Protein AF-A0A9R0T1L7-F1 (afdb_monomer_lite)

Secondary structure (DSSP, 8-state):
-HHHHHHHHHHHHHHHHHHHHHHHHHHHHHHHHHHHHHHHHHHHHHHHHHHTTTTS----S-HHHHHHHHHHHHHHHHHHHHHHHHHHHHHHHHHHHHHHHHHHHHHHHHHHHHHHHHHSPPPPTT-PPP-TTTT-TT-PPPPPP---------------------------PPPHHHHHHHHHHHHHHHHHHHHHTHHHHHTTHHHHHHHTS-TTS-HHHHHHHHHHHT-----

Sequence (235 aa):
MGILRNTVSKTYNRISDLRKEIQTLRKSIQVGKEASAKAIKELEEAKSILEIVEGQPVSSERPGRLRRLQGFADKAKEEEVTIEESLEAKQALLARGLEEGKELLRLLFKSFVDVLTECLPPVSADGDVPNLRAGDPNVTFPASDPEAVTMEIDNENGADNNSQVNGENTEVGYTIGELEQWCLCTLGYLKSFSRQYATEIWSHIGMLDEEVFVESIHPLIRKAAFSGLCRQMNQ

pLDDT: mean 79.76, std 20.77, range [30.92, 98.19]

Organism: Triticum turgidum subsp. durum (NCBI:txid4567)

InterPro domains:
  IPR015174 MIF4G-like, type 2 [PF09090] (3-201)
  IPR016024 Armadillo-type fold [SSF48371] (3-225)
  IPR027159 Nuclear cap-binding protein subunit 1 [PTHR12412] (3-229)

Structure (mmCIF, N/CA/C/O backbone):
data_AF-A0A9R0T1L7-F1
#
_entry.id   AF-A0A9R0T1L7-F1
#
loop_
_atom_site.group_PDB
_atom_site.id
_atom_site.type_symbol
_atom_site.label_atom_id
_atom_site.label_alt_id
_atom_site.label_comp_id
_atom_site.label_asym_id
_atom_site.label_entity_id
_atom_site.label_seq_id
_atom_site.pdbx_PDB_ins_code
_atom_site.Cartn_x
_atom_site.Cartn_y
_atom_site.Cartn_z
_atom_site.occupancy
_atom_site.B_iso_or_equiv
_atom_site.auth_seq_id
_atom_site.auth_comp_id
_atom_site.auth_asym_id
_atom_site.auth_atom_id
_atom_site.pdbx_PDB_model_num
ATOM 1 N N . MET A 1 1 ? 7.475 16.543 -12.724 1.00 51.41 1 MET A N 1
ATOM 2 C CA . MET A 1 1 ? 8.382 15.806 -11.805 1.00 51.41 1 MET A CA 1
ATOM 3 C C . MET A 1 1 ? 8.081 15.987 -10.314 1.00 51.41 1 MET A C 1
ATOM 5 O O . MET A 1 1 ? 8.037 14.989 -9.605 1.00 51.41 1 MET A O 1
ATOM 9 N N . GLY A 1 2 ? 7.797 17.200 -9.818 1.00 68.12 2 GLY A N 1
ATOM 10 C CA . GLY A 1 2 ? 7.327 17.377 -8.429 1.00 68.12 2 GLY A CA 1
ATOM 11 C C . GLY A 1 2 ? 6.011 16.646 -8.120 1.00 68.12 2 GLY A C 1
ATOM 12 O O . GLY A 1 2 ? 5.822 16.161 -7.011 1.00 68.12 2 GLY A O 1
ATOM 13 N N . ILE A 1 3 ? 5.144 16.500 -9.127 1.00 80.81 3 ILE A N 1
ATOM 14 C CA . ILE A 1 3 ? 3.822 15.873 -8.997 1.00 80.81 3 ILE A CA 1
ATOM 15 C C . ILE A 1 3 ? 3.935 14.395 -8.608 1.00 80.81 3 ILE A C 1
ATOM 17 O O . ILE A 1 3 ? 3.323 13.996 -7.627 1.00 80.81 3 ILE A O 1
ATOM 21 N N . LEU A 1 4 ? 4.765 13.603 -9.298 1.00 81.38 4 LEU A N 1
ATOM 22 C CA . LEU A 1 4 ? 4.866 12.166 -9.034 1.00 81.38 4 LEU A CA 1
ATOM 23 C C . LEU A 1 4 ? 5.377 11.867 -7.619 1.00 81.38 4 LEU A C 1
ATOM 25 O O . LEU A 1 4 ? 4.761 11.118 -6.864 1.00 81.38 4 LEU A O 1
ATOM 29 N N . ARG A 1 5 ? 6.480 12.517 -7.238 1.00 86.25 5 ARG A N 1
ATOM 30 C CA . ARG A 1 5 ? 7.034 12.441 -5.882 1.00 86.25 5 ARG A CA 1
ATOM 31 C C . ARG A 1 5 ? 5.990 12.837 -4.840 1.00 86.25 5 ARG A C 1
ATOM 33 O O . ARG A 1 5 ? 5.839 12.159 -3.833 1.00 86.25 5 ARG A O 1
ATOM 40 N N . ASN A 1 6 ? 5.264 13.926 -5.087 1.00 89.81 6 ASN A N 1
ATOM 41 C CA . ASN A 1 6 ? 4.217 14.402 -4.192 1.00 89.81 6 ASN A CA 1
ATOM 42 C C . ASN A 1 6 ? 3.094 13.373 -4.037 1.00 89.81 6 ASN A C 1
ATOM 44 O O . ASN A 1 6 ? 2.660 13.131 -2.917 1.00 89.81 6 ASN A O 1
ATOM 48 N N . THR A 1 7 ? 2.656 12.743 -5.128 1.00 90.44 7 THR A N 1
ATOM 49 C CA . THR A 1 7 ? 1.638 11.687 -5.094 1.00 90.44 7 THR A CA 1
ATOM 50 C C . THR A 1 7 ? 2.101 10.512 -4.240 1.00 90.44 7 THR A C 1
ATOM 52 O O . THR A 1 7 ? 1.428 10.173 -3.273 1.00 90.44 7 THR A O 1
ATOM 55 N N . VAL A 1 8 ? 3.287 9.961 -4.514 1.00 91.31 8 VAL A N 1
ATOM 56 C CA . VAL A 1 8 ? 3.830 8.819 -3.757 1.00 91.31 8 VAL A CA 1
ATOM 57 C C . VAL A 1 8 ? 4.020 9.178 -2.279 1.00 91.31 8 VAL A C 1
ATOM 59 O O . VAL A 1 8 ? 3.577 8.445 -1.396 1.00 91.31 8 VAL A O 1
ATOM 62 N N . SER A 1 9 ? 4.594 10.348 -1.986 1.00 92.50 9 SER A N 1
ATOM 63 C CA . SER A 1 9 ? 4.749 10.830 -0.610 1.00 92.50 9 SER A CA 1
ATOM 64 C C . SER A 1 9 ? 3.412 11.003 0.107 1.00 92.50 9 SER A C 1
ATOM 66 O O . SER A 1 9 ? 3.294 10.602 1.260 1.00 92.50 9 SER A O 1
ATOM 68 N N . LYS A 1 10 ? 2.391 11.566 -0.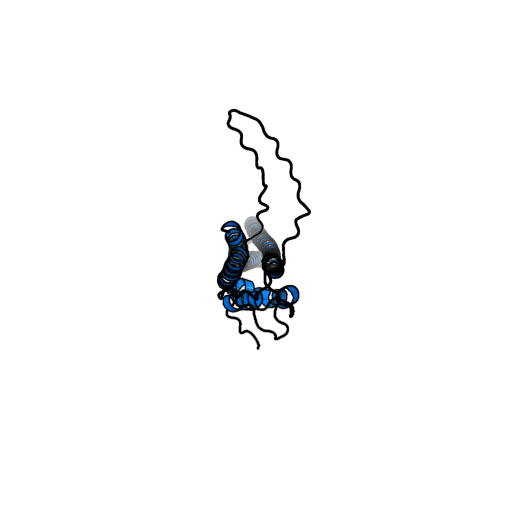546 1.00 93.81 10 LYS A N 1
ATOM 69 C CA . LYS A 1 10 ? 1.055 11.717 0.048 1.00 93.81 10 LYS A CA 1
ATOM 70 C C . LYS A 1 10 ? 0.422 10.366 0.366 1.00 93.81 10 LYS A C 1
ATOM 72 O O . LYS A 1 10 ? -0.112 10.213 1.463 1.00 93.81 10 LYS A O 1
ATOM 77 N N . THR A 1 11 ? 0.525 9.395 -0.540 1.00 93.94 11 THR A N 1
ATOM 78 C CA . THR A 1 11 ? 0.004 8.038 -0.328 1.00 93.94 11 THR A CA 1
ATOM 79 C C . THR A 1 11 ? 0.646 7.386 0.896 1.00 93.94 11 THR A C 1
ATOM 81 O O . THR A 1 11 ? -0.056 6.965 1.816 1.00 93.94 11 THR A O 1
ATOM 84 N N . TYR A 1 12 ? 1.977 7.373 0.981 1.00 93.19 12 TYR A N 1
ATOM 85 C CA . TYR A 1 12 ? 2.661 6.717 2.098 1.00 93.19 12 TYR A CA 1
ATOM 86 C C . TYR A 1 12 ? 2.571 7.485 3.420 1.00 93.19 12 TYR A C 1
ATOM 88 O O . TYR A 1 12 ? 2.475 6.860 4.480 1.00 93.19 12 TYR A O 1
ATOM 96 N N . ASN A 1 13 ? 2.479 8.817 3.382 1.00 94.75 13 ASN A N 1
ATOM 97 C CA . ASN A 1 13 ? 2.159 9.612 4.568 1.00 94.75 13 ASN A CA 1
ATOM 98 C C . ASN A 1 13 ? 0.768 9.258 5.101 1.00 94.75 13 ASN A C 1
ATOM 100 O O . ASN A 1 13 ? 0.615 9.006 6.293 1.00 94.75 13 ASN A O 1
ATOM 104 N N . ARG A 1 14 ? -0.229 9.137 4.216 1.00 95.81 14 ARG A N 1
ATOM 105 C CA . ARG A 1 14 ? -1.584 8.740 4.605 1.00 95.81 14 ARG A CA 1
ATOM 106 C C . ARG A 1 14 ? -1.613 7.354 5.249 1.00 95.81 14 ARG A C 1
ATOM 108 O O . ARG A 1 14 ? -2.258 7.183 6.280 1.00 95.81 14 ARG A O 1
ATOM 115 N N . ILE A 1 15 ? -0.894 6.385 4.680 1.00 95.75 15 ILE A N 1
ATOM 116 C CA . ILE A 1 15 ? -0.747 5.037 5.252 1.00 95.75 15 ILE A CA 1
ATOM 117 C C . ILE A 1 15 ? -0.087 5.104 6.638 1.00 95.75 15 ILE A C 1
ATOM 119 O O . ILE A 1 15 ? -0.546 4.453 7.578 1.00 95.75 15 ILE A O 1
ATOM 123 N N . SER A 1 16 ? 0.980 5.895 6.782 1.00 95.88 16 SER A N 1
ATOM 124 C CA . SER A 1 16 ? 1.686 6.087 8.054 1.00 95.88 16 SER A CA 1
ATOM 125 C C . SER A 1 16 ? 0.772 6.675 9.129 1.00 95.88 16 SER A C 1
ATOM 127 O O . SER A 1 16 ? 0.719 6.165 10.249 1.00 95.88 16 SER A O 1
ATOM 129 N N . ASP A 1 17 ? -0.007 7.695 8.782 1.00 97.69 17 ASP A N 1
ATOM 130 C CA . ASP A 1 17 ? -0.921 8.340 9.720 1.00 97.69 17 ASP A CA 1
ATOM 131 C C . ASP A 1 17 ? -2.081 7.418 10.109 1.00 97.69 17 ASP A C 1
ATOM 133 O O . ASP A 1 17 ? -2.374 7.286 11.297 1.00 97.69 17 ASP A O 1
ATOM 137 N N . LEU A 1 18 ? -2.647 6.659 9.161 1.00 97.94 18 LEU A N 1
ATOM 138 C CA . LEU A 1 18 ? -3.647 5.627 9.465 1.00 97.94 18 LEU A CA 1
ATOM 139 C C . LEU A 1 18 ? -3.109 4.570 10.439 1.00 97.94 18 LEU A C 1
ATOM 141 O O . LEU A 1 18 ? -3.815 4.174 11.365 1.00 97.94 18 LEU A O 1
ATOM 145 N N . ARG A 1 19 ? -1.851 4.134 10.286 1.00 97.56 19 ARG A N 1
ATOM 146 C CA . ARG A 1 19 ? -1.222 3.186 11.225 1.00 97.56 19 ARG A CA 1
ATOM 147 C C . ARG A 1 19 ? -1.125 3.765 12.640 1.00 97.56 19 ARG A C 1
ATOM 149 O O . ARG A 1 19 ? -1.422 3.051 13.600 1.00 97.56 19 ARG A O 1
ATOM 156 N N . LYS A 1 20 ? -0.755 5.043 12.780 1.00 97.88 20 LYS A N 1
ATOM 157 C CA . LYS A 1 20 ? -0.688 5.735 14.083 1.00 97.88 20 LYS A CA 1
ATOM 158 C C . LYS A 1 20 ? -2.073 5.904 14.709 1.00 97.88 20 LYS A C 1
ATOM 160 O O . LYS A 1 20 ? -2.242 5.646 15.902 1.00 97.88 20 LYS A O 1
ATOM 165 N N . GLU A 1 21 ? -3.066 6.301 13.913 1.00 97.81 21 GLU A N 1
ATOM 166 C CA . GLU A 1 21 ? -4.462 6.423 14.350 1.00 97.81 21 GLU A CA 1
ATOM 167 C C . GLU A 1 21 ? -4.996 5.073 14.850 1.00 97.81 21 GLU A C 1
ATOM 169 O O . GLU A 1 21 ? -5.501 4.989 15.967 1.00 97.81 21 GLU A O 1
ATOM 174 N N . ILE A 1 22 ? -4.792 3.991 14.090 1.00 98.19 22 ILE A N 1
ATOM 175 C CA . ILE A 1 22 ? -5.182 2.625 14.478 1.00 98.19 22 ILE A CA 1
ATOM 176 C C . ILE A 1 22 ? -4.501 2.196 15.780 1.00 98.19 22 ILE A C 1
ATOM 178 O O . ILE A 1 22 ? -5.146 1.623 16.658 1.00 98.19 22 ILE A O 1
ATOM 182 N N . GLN A 1 23 ? -3.201 2.462 15.935 1.00 97.94 23 GLN A N 1
ATOM 183 C CA . GLN A 1 23 ? -2.487 2.139 17.170 1.00 97.94 23 GLN A CA 1
ATOM 184 C C . GLN A 1 23 ? -3.059 2.904 18.372 1.00 97.94 23 GLN A C 1
ATOM 186 O O . GLN A 1 23 ? -3.134 2.355 19.471 1.00 97.94 23 GLN A O 1
ATOM 191 N N . THR A 1 24 ? -3.474 4.152 18.164 1.00 97.56 24 THR A N 1
ATOM 192 C CA . THR A 1 24 ? -4.098 4.985 19.197 1.00 97.56 24 THR A CA 1
ATOM 193 C C . THR A 1 24 ? -5.480 4.447 19.568 1.00 97.56 24 THR A C 1
ATOM 195 O O . THR A 1 24 ? -5.734 4.215 20.746 1.00 97.56 24 THR A O 1
ATOM 198 N N . LEU A 1 25 ? -6.323 4.128 18.579 1.00 96.81 25 LEU A N 1
ATOM 199 C CA . LEU A 1 25 ? -7.647 3.533 18.795 1.00 96.81 25 LEU A CA 1
ATOM 200 C C . LEU A 1 25 ? -7.569 2.199 19.541 1.00 96.81 25 LEU A C 1
ATOM 202 O O . LEU A 1 25 ? -8.325 1.984 20.480 1.00 96.81 25 LEU A O 1
ATOM 206 N N . ARG A 1 26 ? -6.610 1.326 19.202 1.00 96.81 26 ARG A N 1
ATOM 207 C CA . ARG A 1 26 ? -6.402 0.059 19.928 1.00 96.81 26 ARG A CA 1
ATOM 208 C C . ARG A 1 26 ? -6.117 0.273 21.415 1.00 96.81 26 ARG A C 1
ATOM 210 O O . ARG A 1 26 ? -6.635 -0.469 22.243 1.00 96.81 26 ARG A O 1
ATOM 217 N N . LYS A 1 27 ? -5.323 1.292 21.763 1.00 96.19 27 LYS A N 1
ATOM 218 C CA . LYS A 1 27 ? -5.069 1.653 23.168 1.00 96.19 27 LYS A CA 1
ATOM 219 C C . LYS A 1 27 ? -6.333 2.192 23.839 1.00 96.19 27 LYS A C 1
ATOM 221 O O . LYS A 1 27 ? -6.625 1.800 24.962 1.00 96.19 27 LYS A O 1
ATOM 226 N N . SER A 1 28 ? -7.094 3.045 23.152 1.00 94.38 28 SER A N 1
ATOM 227 C CA . SER A 1 28 ? -8.366 3.569 23.663 1.00 94.38 28 SER A CA 1
ATOM 228 C C . SER A 1 28 ? -9.399 2.467 23.906 1.00 94.38 28 SER A C 1
ATOM 230 O O . SER A 1 28 ? -10.060 2.498 24.936 1.00 94.38 28 SER A O 1
ATOM 232 N N . ILE A 1 29 ? -9.490 1.465 23.025 1.00 94.81 29 ILE A N 1
ATOM 233 C CA . ILE A 1 29 ? -10.372 0.300 23.205 1.00 94.81 29 ILE A CA 1
ATOM 234 C C . ILE A 1 29 ? -9.974 -0.497 24.441 1.00 94.81 29 ILE A C 1
ATOM 236 O O . ILE A 1 29 ? -10.845 -0.881 25.210 1.00 94.81 29 ILE A O 1
ATOM 240 N N . GLN A 1 30 ? -8.676 -0.720 24.667 1.00 94.56 30 GLN A N 1
ATOM 241 C CA . GLN A 1 30 ? -8.217 -1.436 25.859 1.00 94.56 30 GLN A CA 1
ATOM 242 C C . GLN A 1 30 ? -8.682 -0.736 27.146 1.00 94.56 30 GLN A C 1
ATOM 244 O O . GLN A 1 30 ? -9.259 -1.373 28.024 1.00 94.56 30 GLN A O 1
ATOM 249 N N . VAL A 1 31 ? -8.506 0.586 27.221 1.00 93.69 31 VAL A N 1
ATOM 250 C CA . VAL A 1 31 ? -8.969 1.393 28.363 1.00 93.69 31 VAL A CA 1
ATOM 251 C C . VAL A 1 31 ? -10.501 1.397 28.464 1.00 93.69 31 VAL A C 1
ATOM 253 O O . VAL A 1 31 ? -11.048 1.277 29.559 1.00 93.69 31 VAL A O 1
ATOM 256 N N . GLY A 1 32 ? -11.203 1.502 27.332 1.00 91.06 32 GLY A N 1
ATOM 257 C CA . GLY A 1 32 ? -12.666 1.468 27.267 1.00 91.06 32 GLY A CA 1
ATOM 258 C C . GLY A 1 32 ? -13.246 0.146 27.772 1.00 91.06 32 GLY A C 1
ATOM 259 O O . GLY A 1 32 ? -14.159 0.156 28.592 1.00 91.06 32 GLY A O 1
ATOM 260 N N . LYS A 1 33 ? -12.650 -0.986 27.379 1.00 91.94 33 LYS A N 1
ATOM 261 C CA . LYS A 1 33 ? -13.026 -2.333 27.838 1.00 91.94 33 LYS A CA 1
ATOM 262 C C . LYS A 1 33 ? -12.861 -2.504 29.339 1.00 91.94 33 LYS A C 1
ATOM 264 O O . LYS A 1 33 ? -13.737 -3.059 29.996 1.00 91.94 33 LYS A O 1
ATOM 269 N N . GLU A 1 34 ? -11.768 -1.998 29.901 1.00 93.44 34 GLU A N 1
ATOM 270 C CA . GLU A 1 34 ? -11.539 -2.024 31.348 1.00 93.44 34 GLU A CA 1
ATOM 271 C C . GLU A 1 34 ? -12.581 -1.183 32.104 1.00 93.44 34 GLU A C 1
ATOM 273 O O . GLU A 1 34 ? -13.117 -1.627 33.124 1.00 93.44 34 GLU A O 1
ATOM 278 N N . ALA A 1 35 ? -12.924 0.002 31.588 1.00 90.81 35 ALA A N 1
ATOM 279 C CA . ALA A 1 35 ? -13.953 0.863 32.171 1.00 90.81 35 ALA A CA 1
ATOM 280 C C . ALA A 1 35 ? -15.362 0.247 32.072 1.00 90.81 35 ALA A C 1
ATOM 282 O O . ALA A 1 35 ? -16.101 0.244 33.058 1.00 90.81 35 ALA A O 1
ATOM 283 N N . SER A 1 36 ? -15.705 -0.320 30.913 1.00 90.31 36 SER A N 1
ATOM 284 C CA . SER A 1 36 ? -16.953 -1.047 30.645 1.00 90.31 36 SER A CA 1
ATOM 285 C C . SER A 1 36 ? -17.102 -2.245 31.588 1.00 90.31 36 SER A C 1
ATOM 287 O O . SER A 1 36 ? -18.086 -2.344 32.324 1.00 90.31 36 SER A O 1
ATOM 289 N N . ALA A 1 37 ? -16.071 -3.092 31.695 1.00 93.75 37 ALA A N 1
ATOM 290 C CA . ALA A 1 37 ? -16.052 -4.228 32.615 1.00 93.75 37 ALA A CA 1
ATOM 291 C C . ALA A 1 37 ? -16.222 -3.800 34.082 1.00 93.75 37 ALA A C 1
ATOM 293 O O . ALA A 1 37 ? -16.951 -4.449 34.836 1.00 93.75 37 ALA A O 1
ATOM 294 N N . LYS A 1 38 ? -15.594 -2.689 34.488 1.00 93.88 38 LYS A N 1
ATOM 295 C CA . LYS A 1 38 ? -15.753 -2.133 35.836 1.00 93.88 38 LYS A CA 1
ATOM 296 C C . LYS A 1 38 ? -17.189 -1.664 36.094 1.00 93.88 38 LYS A C 1
ATOM 298 O O . LYS A 1 38 ? -17.750 -2.010 37.129 1.00 93.88 38 LYS A O 1
ATOM 303 N N . ALA A 1 39 ? -17.794 -0.931 35.159 1.00 89.94 39 ALA A N 1
ATOM 304 C CA . ALA A 1 39 ? -19.169 -0.445 35.288 1.00 89.94 39 ALA A CA 1
ATOM 305 C C . ALA A 1 39 ? -20.186 -1.598 35.352 1.00 89.94 39 ALA A C 1
ATOM 307 O O . ALA A 1 39 ? -21.108 -1.569 36.166 1.00 89.94 39 ALA A O 1
ATOM 308 N N . ILE A 1 40 ? -19.987 -2.641 34.539 1.00 92.31 40 ILE A N 1
ATOM 309 C CA . ILE A 1 40 ? -20.811 -3.857 34.566 1.00 92.31 40 ILE A CA 1
ATOM 310 C C . ILE A 1 40 ? -20.663 -4.573 35.910 1.00 92.31 40 ILE A C 1
ATOM 312 O O . ILE A 1 40 ? -21.661 -4.963 36.507 1.00 92.31 40 ILE A O 1
ATOM 316 N N . LYS A 1 41 ? -19.435 -4.714 36.418 1.00 94.00 41 LYS A N 1
ATOM 317 C CA . LYS A 1 41 ? -19.184 -5.354 37.712 1.00 94.00 41 LYS A CA 1
ATOM 318 C C . LYS A 1 41 ? -19.858 -4.605 38.866 1.00 94.00 41 LYS A C 1
ATOM 320 O O . LYS A 1 41 ? -20.543 -5.238 39.659 1.00 94.00 41 LYS A O 1
ATOM 325 N N . GLU A 1 42 ? -19.726 -3.278 38.935 1.00 90.06 42 GLU A N 1
ATOM 326 C CA . GLU A 1 42 ? -20.389 -2.459 39.967 1.00 90.06 42 GLU A CA 1
ATOM 327 C C . GLU A 1 42 ? -21.921 -2.581 39.914 1.00 90.06 42 GLU A C 1
ATOM 329 O O . GLU A 1 42 ? -22.599 -2.564 40.945 1.00 90.06 42 GLU A O 1
ATOM 334 N N . LEU A 1 43 ? -22.477 -2.715 38.709 1.00 90.25 43 LEU A N 1
ATOM 335 C CA . LEU A 1 43 ? -23.901 -2.929 38.502 1.00 90.25 43 LEU A CA 1
ATOM 336 C C . LEU A 1 43 ? -24.359 -4.319 38.965 1.00 90.25 43 LEU A C 1
ATOM 338 O O . LEU A 1 43 ? -25.372 -4.417 39.655 1.00 90.25 43 LEU A O 1
ATOM 342 N N . GLU A 1 44 ? -23.634 -5.377 38.609 1.00 90.25 44 GLU A N 1
ATOM 343 C CA . GLU A 1 44 ? -23.956 -6.745 39.029 1.00 90.25 44 GLU A CA 1
ATOM 344 C C . GLU A 1 44 ? -23.782 -6.937 40.544 1.00 90.25 44 GLU A C 1
ATOM 346 O O . GLU A 1 44 ? -24.631 -7.551 41.187 1.00 90.25 44 GLU A O 1
ATOM 351 N N . GLU A 1 45 ? -22.763 -6.324 41.153 1.00 89.81 45 GLU A N 1
ATOM 352 C CA . GLU A 1 45 ? -22.609 -6.280 42.613 1.00 89.81 45 GLU A CA 1
ATOM 353 C C . GLU A 1 45 ? -23.826 -5.622 43.285 1.00 89.81 45 GLU A C 1
ATOM 355 O O . GLU A 1 45 ? -24.386 -6.176 44.233 1.00 89.81 45 GLU A O 1
ATOM 360 N N . ALA A 1 46 ? -24.297 -4.481 42.765 1.00 85.12 46 ALA A N 1
ATOM 361 C CA . ALA A 1 46 ? -25.486 -3.805 43.290 1.00 85.12 46 ALA A CA 1
ATOM 362 C C . ALA A 1 46 ? -26.782 -4.619 43.101 1.00 85.12 46 ALA A C 1
ATOM 364 O O . ALA A 1 46 ? -27.687 -4.537 43.932 1.00 85.12 46 ALA A O 1
ATOM 365 N N . LYS A 1 47 ? -26.891 -5.414 42.027 1.00 84.19 47 LYS A N 1
ATOM 366 C CA . LYS A 1 47 ? -28.021 -6.336 41.813 1.00 84.19 47 LYS A CA 1
ATOM 367 C C . LYS A 1 47 ? -27.973 -7.539 42.758 1.00 84.19 47 LYS A C 1
ATOM 369 O O . LYS A 1 47 ? -29.005 -7.903 43.312 1.00 84.19 47 LYS A O 1
ATOM 374 N N . SER A 1 48 ? -26.797 -8.123 42.984 1.00 80.44 48 SER A N 1
ATOM 375 C CA . SER A 1 48 ? -26.627 -9.283 43.871 1.00 80.44 48 SER A CA 1
ATOM 376 C C . SER A 1 48 ? -26.948 -8.946 45.333 1.00 80.44 48 SER A C 1
ATOM 378 O O . SER A 1 48 ? -27.565 -9.746 46.036 1.00 80.44 48 SER A O 1
ATOM 380 N N . ILE A 1 49 ? -26.628 -7.724 45.780 1.00 75.38 49 ILE A N 1
ATOM 381 C CA . ILE A 1 49 ? -27.030 -7.220 47.106 1.00 75.38 49 ILE A CA 1
ATOM 382 C C . ILE A 1 49 ? -28.561 -7.200 47.263 1.00 75.38 49 ILE A C 1
ATOM 384 O O . ILE A 1 49 ? -29.057 -7.410 48.365 1.00 75.38 49 ILE A O 1
ATOM 388 N N . LEU A 1 50 ? -29.315 -6.987 46.181 1.00 62.88 50 LEU A N 1
ATOM 389 C CA . LEU A 1 50 ? -30.780 -7.054 46.180 1.00 62.88 50 LEU A CA 1
ATOM 390 C C . LEU A 1 50 ? -31.308 -8.496 46.244 1.00 62.88 50 LEU A C 1
ATOM 392 O O . LEU A 1 50 ? -32.269 -8.752 46.963 1.00 62.88 50 LEU A O 1
ATOM 396 N N . GLU A 1 51 ? -30.684 -9.425 45.517 1.00 60.44 51 GLU A N 1
ATOM 397 C CA . GLU A 1 51 ? -31.085 -10.842 45.440 1.00 60.44 51 GLU A CA 1
ATOM 398 C C . GLU A 1 51 ? -30.928 -11.574 46.786 1.00 60.44 51 GLU A C 1
ATOM 400 O O . GLU A 1 51 ? -31.756 -12.399 47.160 1.00 60.44 51 GLU A O 1
ATOM 405 N N . ILE A 1 52 ? -29.919 -11.210 47.584 1.00 58.81 52 ILE A N 1
ATOM 406 C CA . ILE A 1 52 ? -29.677 -11.793 48.919 1.00 58.81 52 ILE A CA 1
ATOM 407 C C . ILE A 1 52 ? -30.702 -11.292 49.972 1.00 58.81 52 ILE A C 1
ATOM 409 O O . ILE A 1 52 ? -30.764 -11.812 51.087 1.00 58.81 52 ILE A O 1
ATOM 413 N N . VAL A 1 53 ? -31.550 -10.308 49.639 1.00 57.22 53 VAL A N 1
ATOM 414 C CA . VAL A 1 53 ? -32.479 -9.632 50.572 1.00 57.22 53 VAL A CA 1
ATOM 415 C C . VAL A 1 53 ? -33.928 -10.179 50.499 1.00 57.22 53 VAL A C 1
ATOM 417 O O . VAL A 1 53 ? -34.852 -9.606 51.076 1.00 57.22 53 VAL A O 1
ATOM 420 N N . GLU A 1 54 ? -34.166 -11.343 49.885 1.00 50.59 54 GLU A N 1
ATOM 421 C CA . GLU A 1 54 ? -35.491 -11.999 49.828 1.00 50.59 54 GLU A CA 1
ATOM 422 C C . GLU A 1 54 ? -35.849 -12.820 51.090 1.00 50.59 54 GLU A C 1
ATOM 424 O O . GLU A 1 54 ? -36.044 -14.033 51.059 1.00 50.59 54 GLU A O 1
ATOM 429 N N . GLY A 1 55 ? -35.984 -12.132 52.231 1.00 58.25 55 GLY A N 1
ATOM 430 C CA . GLY A 1 55 ? -36.527 -12.717 53.470 1.00 58.25 55 GLY A CA 1
ATOM 431 C C . GLY A 1 55 ? -37.413 -11.793 54.317 1.00 58.25 55 GLY A C 1
ATOM 432 O O . GLY A 1 55 ? -38.306 -12.280 55.002 1.00 58.25 55 GLY A O 1
ATOM 433 N N . GLN A 1 56 ? -37.229 -10.468 54.267 1.00 47.41 56 GLN A N 1
ATOM 434 C CA . GLN A 1 56 ? -38.116 -9.469 54.893 1.00 47.41 56 GLN A CA 1
ATOM 435 C C . GLN A 1 56 ? -37.798 -8.052 54.362 1.00 47.41 56 GLN A C 1
ATOM 437 O O . GLN A 1 56 ? -36.642 -7.777 54.040 1.00 47.41 56 GLN A O 1
ATOM 442 N N . PRO A 1 57 ? -38.778 -7.126 54.262 1.00 49.75 57 PRO A N 1
ATOM 443 C CA . PRO A 1 57 ? -38.621 -5.921 53.458 1.00 49.75 57 PRO A CA 1
ATOM 444 C C . PRO A 1 57 ? -37.954 -4.794 54.252 1.00 49.75 57 PRO A C 1
ATOM 446 O O . PRO A 1 57 ? -38.604 -4.090 55.022 1.00 49.75 57 PRO A O 1
ATOM 449 N N . VAL A 1 58 ? -36.666 -4.562 54.003 1.00 48.56 58 VAL A N 1
ATOM 450 C CA . VAL A 1 58 ? -36.034 -3.257 54.238 1.00 48.56 58 VAL A CA 1
ATOM 451 C C . VAL A 1 58 ? -35.191 -2.933 53.010 1.00 48.56 58 VAL A C 1
ATOM 453 O O . VAL A 1 58 ? -34.117 -3.489 52.811 1.00 48.56 58 VAL A O 1
ATOM 456 N N . SER A 1 59 ? -35.705 -2.049 52.151 1.00 56.91 59 SER A N 1
ATOM 457 C CA . SER A 1 59 ? -35.029 -1.622 50.924 1.00 56.91 59 SER A CA 1
ATOM 458 C C . SER A 1 59 ? -33.749 -0.845 51.261 1.00 56.91 59 SER A C 1
ATOM 460 O O . SER A 1 59 ? -33.803 0.361 51.523 1.00 56.91 59 SER A O 1
ATOM 462 N N . SER A 1 60 ? -32.597 -1.507 51.286 1.00 56.03 60 SER A N 1
ATOM 463 C CA . SER A 1 60 ? -31.309 -0.830 51.483 1.00 56.03 60 SER A CA 1
ATOM 464 C C . SER A 1 60 ? -30.760 -0.239 50.174 1.00 56.03 60 SER A C 1
ATOM 466 O O . SER A 1 60 ? -30.162 0.838 50.198 1.00 56.03 60 SER A O 1
ATOM 468 N N . GLU A 1 61 ? -31.036 -0.858 49.019 1.00 56.94 61 GLU A N 1
ATOM 469 C CA . GLU A 1 61 ? -30.594 -0.377 47.702 1.00 56.94 61 GLU A CA 1
ATOM 470 C C . GLU A 1 61 ? -31.650 0.548 47.062 1.00 56.94 61 GLU A C 1
ATOM 472 O O . GLU A 1 61 ? -32.819 0.192 46.892 1.00 56.94 61 GLU A O 1
ATOM 477 N N . ARG A 1 62 ? -31.261 1.776 46.694 1.00 70.81 62 ARG A N 1
ATOM 478 C CA . ARG A 1 62 ? -32.198 2.762 46.125 1.00 70.81 62 ARG A CA 1
ATOM 479 C C . ARG A 1 62 ? -32.426 2.481 44.630 1.00 70.81 62 ARG A C 1
ATOM 481 O O . ARG A 1 62 ? -31.459 2.561 43.872 1.00 70.81 62 ARG A O 1
ATOM 488 N N . PRO A 1 63 ? -33.676 2.340 44.143 1.00 76.31 63 PRO A N 1
ATOM 489 C CA . PRO A 1 63 ? -33.976 2.147 42.714 1.00 76.31 63 PRO A CA 1
ATOM 490 C C . PRO A 1 63 ? -33.363 3.218 41.795 1.00 76.31 63 PRO A C 1
ATOM 492 O O . PRO A 1 63 ? -33.028 2.968 40.639 1.00 76.31 63 PRO A O 1
ATOM 495 N N . GLY A 1 64 ? -33.186 4.439 42.314 1.00 82.56 64 GLY A N 1
ATOM 496 C CA . GLY A 1 64 ? -32.504 5.522 41.605 1.00 82.56 64 GLY A CA 1
ATOM 497 C C . GLY A 1 64 ? -31.004 5.288 41.380 1.00 82.56 64 GLY A C 1
ATOM 498 O O . GLY A 1 64 ? -30.483 5.749 40.371 1.00 82.56 64 GLY A O 1
ATOM 499 N N . ARG A 1 65 ? -30.310 4.577 42.279 1.00 85.00 65 ARG A N 1
ATOM 500 C CA . ARG A 1 65 ? -28.885 4.230 42.137 1.00 85.00 65 ARG A CA 1
ATOM 501 C C . ARG A 1 65 ? -28.694 3.152 41.072 1.00 85.00 65 ARG A C 1
ATOM 503 O O . ARG A 1 65 ? -27.871 3.347 40.186 1.00 85.00 65 ARG A O 1
ATOM 510 N N . LEU A 1 66 ? -29.512 2.098 41.093 1.00 85.69 66 LEU A N 1
ATOM 511 C CA . LEU A 1 66 ? -29.487 1.034 40.078 1.00 85.69 66 LEU A CA 1
ATOM 512 C C . LEU A 1 66 ? -29.722 1.576 38.669 1.00 85.69 66 LEU A C 1
ATOM 514 O O . LEU A 1 66 ? -28.944 1.285 37.769 1.00 85.69 66 LEU A O 1
ATOM 518 N N . ARG A 1 67 ? -30.728 2.444 38.483 1.00 88.50 67 ARG A N 1
ATOM 519 C CA . ARG A 1 67 ? -30.965 3.088 37.178 1.00 88.50 67 ARG A CA 1
ATOM 520 C C . ARG A 1 67 ? -29.777 3.920 36.691 1.00 88.50 67 ARG A C 1
ATOM 522 O O . ARG A 1 67 ? -29.515 3.949 35.495 1.00 88.50 67 ARG A O 1
ATOM 529 N N . ARG A 1 68 ? -29.052 4.587 37.596 1.00 90.19 68 ARG A N 1
ATOM 530 C CA . ARG A 1 68 ? -27.840 5.343 37.237 1.00 90.19 68 ARG A CA 1
ATOM 531 C C . ARG A 1 68 ? -26.695 4.418 36.833 1.00 90.19 68 ARG A C 1
ATOM 533 O O . ARG A 1 68 ? -26.071 4.675 35.815 1.00 90.19 68 ARG A O 1
ATOM 540 N N . LEU A 1 69 ? -26.449 3.354 37.601 1.00 90.75 69 LEU A N 1
ATOM 541 C CA . LEU A 1 69 ? -25.427 2.355 37.272 1.00 90.75 69 LEU A CA 1
ATOM 542 C C . LEU A 1 69 ? -25.725 1.681 35.928 1.00 90.75 69 LEU A C 1
ATOM 544 O O . LEU A 1 69 ? -24.814 1.513 35.128 1.00 90.75 69 LEU A O 1
ATOM 548 N N . GLN A 1 70 ? -26.999 1.384 35.651 1.00 91.75 70 GLN A N 1
ATOM 549 C CA . GLN A 1 70 ? -27.433 0.842 34.364 1.00 91.75 70 GLN A CA 1
ATOM 550 C C . GLN A 1 70 ? -27.121 1.816 33.230 1.00 91.75 70 GLN A C 1
ATOM 552 O O . GLN A 1 70 ? -26.441 1.438 32.285 1.00 91.75 70 GLN A O 1
ATOM 557 N N . GLY A 1 71 ? -27.492 3.092 33.375 1.00 92.62 71 GLY A N 1
ATOM 558 C CA . GLY A 1 71 ? -27.150 4.115 32.385 1.00 92.62 71 GLY A CA 1
ATOM 559 C C . GLY A 1 71 ? -25.640 4.284 32.166 1.00 92.62 71 GLY A C 1
ATOM 560 O O . GLY A 1 71 ? -25.217 4.509 31.037 1.00 92.62 71 GLY A O 1
ATOM 561 N N . PHE A 1 72 ? -24.811 4.150 33.209 1.00 91.69 72 PHE A N 1
ATOM 562 C CA . PHE A 1 72 ? -23.352 4.185 33.059 1.00 91.69 72 PHE A CA 1
ATOM 563 C C . PHE A 1 72 ? -22.803 2.953 32.339 1.00 91.69 72 PHE A C 1
ATOM 565 O O . PHE A 1 72 ? -21.945 3.107 31.474 1.00 91.69 72 PHE A O 1
ATOM 572 N N . ALA A 1 73 ? -23.296 1.758 32.666 1.00 91.56 73 ALA A N 1
ATOM 573 C CA . ALA A 1 73 ? -22.893 0.526 31.997 1.00 91.56 73 ALA A CA 1
ATOM 574 C C . ALA A 1 73 ? -23.307 0.528 30.516 1.00 91.56 73 ALA A C 1
ATOM 576 O O . ALA A 1 73 ? -22.502 0.171 29.659 1.00 91.56 73 ALA A O 1
ATOM 577 N N . ASP A 1 74 ? -24.522 0.988 30.209 1.00 94.12 74 ASP A N 1
ATOM 578 C CA . ASP A 1 74 ? -25.024 1.084 28.835 1.00 94.12 74 ASP A CA 1
ATOM 579 C C . ASP A 1 74 ? -24.221 2.108 28.024 1.00 94.12 74 ASP A C 1
ATOM 581 O O . ASP A 1 74 ? -23.753 1.792 26.932 1.00 94.12 74 ASP A O 1
ATOM 585 N N . LYS A 1 75 ? -23.961 3.295 28.590 1.00 93.44 75 LYS A N 1
ATOM 586 C CA . LYS A 1 75 ? -23.141 4.327 27.937 1.00 93.44 75 LYS A CA 1
ATOM 587 C C . LYS A 1 75 ? -21.705 3.861 27.699 1.00 93.44 75 LYS A C 1
ATOM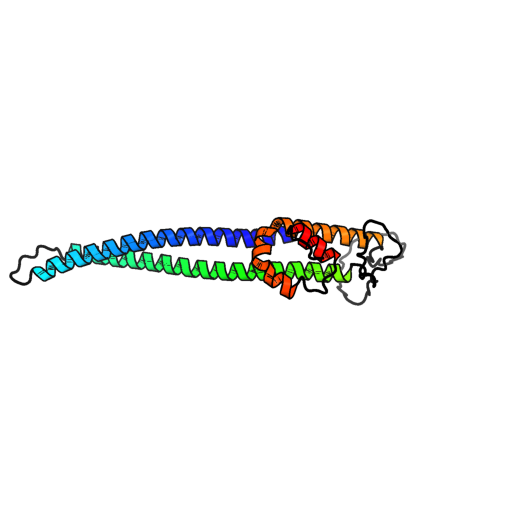 589 O O . LYS A 1 75 ? -21.153 4.116 26.637 1.00 93.44 75 LYS A O 1
ATOM 594 N N . ALA A 1 76 ? -21.097 3.177 28.670 1.00 91.94 76 ALA A N 1
ATOM 595 C CA . ALA A 1 76 ? -19.739 2.654 28.525 1.00 91.94 76 ALA A CA 1
ATOM 596 C C . ALA A 1 76 ? -19.651 1.603 27.408 1.00 91.94 76 ALA A C 1
ATOM 598 O O . ALA A 1 76 ? -18.694 1.613 26.638 1.00 91.94 76 ALA A O 1
ATOM 599 N N . LYS A 1 77 ? -20.669 0.740 27.278 1.00 91.81 77 LYS A N 1
ATOM 600 C CA . LYS A 1 77 ? -20.770 -0.211 26.164 1.00 91.81 77 LYS A CA 1
ATOM 601 C C . LYS A 1 77 ? -20.990 0.482 24.821 1.00 91.81 77 LYS A C 1
ATOM 603 O O . LYS A 1 77 ? -20.376 0.091 23.839 1.00 91.81 77 LYS A O 1
ATOM 608 N N . GLU A 1 78 ? -21.845 1.498 24.762 1.00 94.06 78 GLU A N 1
ATOM 609 C CA . GLU A 1 78 ? -22.085 2.261 23.531 1.00 94.06 78 GLU A CA 1
ATOM 610 C C . GLU A 1 78 ? -20.808 2.974 23.051 1.00 94.06 78 GLU A C 1
ATOM 612 O O . GLU A 1 78 ? -20.468 2.924 21.867 1.00 94.06 78 GLU A O 1
ATOM 617 N N . GLU A 1 79 ? -20.052 3.580 23.972 1.00 92.25 79 GLU A N 1
ATOM 618 C CA . GLU A 1 79 ? -18.752 4.190 23.673 1.00 92.25 79 GLU A CA 1
ATOM 619 C C . GLU A 1 79 ? -17.728 3.147 23.201 1.00 92.25 79 GLU A C 1
ATOM 621 O O . GLU A 1 79 ? -17.010 3.394 22.233 1.00 92.25 79 GLU A O 1
ATOM 626 N N . GLU A 1 80 ? -17.678 1.970 23.836 1.00 91.06 80 GLU A N 1
ATOM 627 C CA . GLU A 1 80 ? -16.834 0.846 23.411 1.00 91.06 80 GLU A CA 1
ATOM 628 C C . GLU A 1 80 ? -17.142 0.434 21.964 1.00 91.06 80 GLU A C 1
ATOM 630 O O . GLU A 1 80 ? -16.234 0.432 21.131 1.00 91.06 80 GLU A O 1
ATOM 635 N N . VAL A 1 81 ? -18.418 0.184 21.649 1.00 93.00 81 VAL A N 1
ATOM 636 C CA . VAL A 1 81 ? -18.875 -0.186 20.298 1.00 93.00 81 VAL A CA 1
ATOM 637 C C . VAL A 1 81 ? -18.519 0.898 19.282 1.00 93.00 81 VAL A C 1
ATOM 639 O O . VAL A 1 81 ? -17.952 0.599 18.236 1.00 93.00 81 VAL A O 1
ATOM 642 N N . THR A 1 82 ? -18.747 2.172 19.611 1.00 94.81 82 THR A N 1
ATOM 643 C CA . THR A 1 82 ? -18.426 3.300 18.719 1.00 94.81 82 THR A CA 1
ATOM 644 C C . THR A 1 82 ? -16.931 3.349 18.369 1.00 94.81 82 THR A C 1
ATOM 646 O O . THR A 1 82 ? -16.544 3.639 17.232 1.00 94.81 82 THR A O 1
ATOM 649 N N . ILE A 1 83 ? -16.052 3.077 19.340 1.00 94.19 83 ILE A N 1
ATOM 650 C CA . ILE A 1 83 ? -14.603 3.067 19.101 1.00 94.19 83 ILE A CA 1
ATOM 651 C C . ILE A 1 83 ? -14.196 1.814 18.305 1.00 94.19 83 ILE A C 1
ATOM 653 O O . ILE A 1 83 ? -13.308 1.909 17.453 1.00 94.19 83 ILE A O 1
ATOM 657 N N . GLU A 1 84 ? -14.838 0.665 18.535 1.00 94.88 84 GLU A N 1
ATOM 658 C CA . GLU A 1 84 ? -14.623 -0.556 17.746 1.00 94.88 84 GLU A CA 1
ATOM 659 C C . GLU A 1 84 ? -15.020 -0.371 16.274 1.00 94.88 84 GLU A C 1
ATOM 661 O O . GLU A 1 84 ? -14.211 -0.666 15.392 1.00 94.88 84 GLU A O 1
ATOM 666 N N . GLU A 1 85 ? -16.185 0.218 15.997 1.00 96.62 85 GLU A N 1
ATOM 667 C CA . GLU A 1 85 ? -16.629 0.558 14.637 1.00 96.62 85 GLU A CA 1
ATOM 668 C C . GLU A 1 85 ? -15.650 1.527 13.949 1.00 96.62 85 GLU A C 1
ATOM 670 O O . GLU A 1 85 ? -15.281 1.358 12.782 1.00 96.62 85 GLU A O 1
ATOM 675 N N . SER A 1 86 ? -15.152 2.529 14.683 1.00 96.44 86 SER A N 1
ATOM 676 C CA . SER A 1 86 ? -14.129 3.454 14.179 1.00 96.44 86 SER A CA 1
ATOM 677 C C . SER A 1 86 ? -12.813 2.738 13.852 1.00 96.44 86 SER A C 1
ATOM 679 O O . SER A 1 86 ? -12.187 3.011 12.820 1.00 96.44 86 SER A O 1
ATOM 681 N N . LEU A 1 87 ? -12.388 1.789 14.694 1.00 97.75 87 LEU A N 1
ATOM 682 C CA . LEU A 1 87 ? -11.207 0.967 14.436 1.00 97.75 87 LEU A CA 1
ATOM 683 C C . LEU A 1 87 ? -11.387 0.130 13.167 1.00 97.75 87 LEU A C 1
ATOM 685 O O . LEU A 1 87 ? -10.468 0.093 12.344 1.00 97.75 87 LEU A O 1
ATOM 689 N N . GLU A 1 88 ? -12.539 -0.515 13.000 1.00 97.88 88 GLU A N 1
ATOM 690 C CA . GLU A 1 88 ? -12.863 -1.311 11.815 1.00 97.88 88 GLU A CA 1
ATOM 691 C C . GLU A 1 88 ? -12.811 -0.452 10.544 1.00 97.88 88 GLU A C 1
ATOM 693 O O . GLU A 1 88 ? -12.086 -0.774 9.597 1.00 97.88 88 GLU A O 1
ATOM 698 N N . ALA A 1 89 ? -13.469 0.711 10.552 1.00 98.12 89 ALA A N 1
ATOM 699 C CA . ALA A 1 89 ? -13.457 1.639 9.424 1.00 98.12 89 ALA A CA 1
ATOM 700 C C . ALA A 1 89 ? -12.030 2.084 9.051 1.00 98.12 89 ALA A C 1
ATOM 702 O O . ALA A 1 89 ? -11.661 2.132 7.873 1.00 98.12 89 ALA A O 1
ATOM 703 N N . LYS A 1 90 ? -11.185 2.381 10.046 1.00 98.12 90 LYS A N 1
ATOM 704 C CA . LYS A 1 90 ? -9.784 2.770 9.812 1.00 98.12 90 LYS A CA 1
ATOM 705 C C . LYS A 1 90 ? -8.942 1.613 9.286 1.00 98.12 90 LYS A C 1
ATOM 707 O O . LYS A 1 90 ? -8.092 1.841 8.426 1.00 98.12 90 LYS A O 1
ATOM 712 N N . GLN A 1 91 ? -9.172 0.388 9.755 1.00 98.00 91 GLN A N 1
ATOM 713 C CA . GLN A 1 91 ? -8.504 -0.805 9.229 1.00 98.00 91 GLN A CA 1
ATOM 714 C C . GLN A 1 91 ? -8.876 -1.058 7.766 1.00 98.00 91 GLN A C 1
ATOM 716 O O . GLN A 1 91 ? -7.982 -1.319 6.961 1.00 98.00 91 GLN A O 1
ATOM 721 N N . ALA A 1 92 ? -10.148 -0.884 7.396 1.00 98.12 92 ALA A N 1
ATOM 722 C CA . ALA A 1 92 ? -10.589 -0.972 6.005 1.00 98.12 92 ALA A CA 1
ATOM 723 C C . ALA A 1 92 ? -9.925 0.100 5.118 1.00 98.12 92 ALA A C 1
ATOM 725 O O . ALA A 1 92 ? -9.459 -0.202 4.017 1.00 98.12 92 ALA A O 1
ATOM 726 N N . LEU A 1 93 ? -9.808 1.341 5.610 1.00 97.88 93 LEU A N 1
ATOM 727 C CA . LEU A 1 93 ? -9.078 2.407 4.911 1.00 97.88 93 LEU A CA 1
ATOM 728 C C . LEU A 1 93 ? -7.584 2.098 4.763 1.00 97.88 93 LEU A C 1
ATOM 730 O O . LEU A 1 93 ? -7.009 2.382 3.715 1.00 97.88 93 LEU A O 1
ATOM 734 N N . LEU A 1 94 ? -6.951 1.519 5.787 1.00 97.88 94 LEU A N 1
ATOM 735 C CA . LEU A 1 94 ? -5.549 1.111 5.711 1.00 97.88 94 LEU A CA 1
ATOM 736 C C . LEU A 1 94 ? -5.358 -0.008 4.683 1.00 97.88 94 LEU A C 1
ATOM 738 O O . LEU A 1 94 ? -4.442 0.086 3.873 1.00 97.88 94 LEU A O 1
ATOM 742 N N . ALA A 1 95 ? -6.214 -1.033 4.691 1.00 97.38 95 ALA A N 1
ATOM 743 C CA . ALA A 1 95 ? -6.154 -2.127 3.723 1.00 97.38 95 ALA A CA 1
ATOM 744 C C . ALA A 1 95 ? -6.267 -1.602 2.285 1.00 97.38 95 ALA A C 1
ATOM 746 O O . ALA A 1 95 ? -5.436 -1.931 1.442 1.00 97.38 95 ALA A O 1
ATOM 747 N N . ARG A 1 96 ? -7.225 -0.700 2.037 1.00 96.56 96 ARG A N 1
ATOM 748 C CA . ARG A 1 96 ? -7.368 -0.030 0.742 1.00 96.56 96 ARG A CA 1
ATOM 749 C C . ARG A 1 96 ? -6.126 0.779 0.370 1.00 96.56 96 ARG A C 1
ATOM 751 O O . ARG A 1 96 ? -5.613 0.619 -0.728 1.00 96.56 96 ARG A O 1
ATOM 758 N N . GLY A 1 97 ? -5.620 1.607 1.284 1.00 95.19 97 GLY A N 1
ATOM 759 C CA . GLY A 1 97 ? -4.441 2.435 1.026 1.00 95.19 97 GLY A CA 1
ATOM 760 C C . GLY A 1 97 ? -3.183 1.614 0.730 1.00 95.19 97 GLY A C 1
ATOM 761 O O . GLY A 1 97 ? -2.357 2.033 -0.075 1.00 95.19 97 GLY A O 1
ATOM 762 N N . LEU A 1 98 ? -3.034 0.435 1.345 1.00 94.94 98 LEU A N 1
ATOM 763 C CA . LEU A 1 98 ? -1.933 -0.483 1.043 1.00 94.94 98 LEU A CA 1
ATOM 764 C C . LEU A 1 98 ? -2.041 -1.063 -0.370 1.00 94.94 98 LEU A C 1
ATOM 766 O O . LEU A 1 98 ? -1.028 -1.110 -1.066 1.00 94.94 98 LEU A O 1
ATOM 770 N N . GLU A 1 99 ? -3.241 -1.452 -0.806 1.00 95.38 99 GLU A N 1
ATOM 771 C CA . GLU A 1 99 ? -3.444 -1.953 -2.170 1.00 95.38 99 GLU A CA 1
ATOM 772 C C . GLU A 1 99 ? -3.249 -0.842 -3.211 1.00 95.38 99 GLU A C 1
ATOM 774 O O . GLU A 1 99 ? -2.539 -1.029 -4.193 1.00 95.38 99 GLU A O 1
ATOM 779 N N . GLU A 1 100 ? -3.780 0.357 -2.960 1.00 94.19 100 GLU A N 1
ATOM 780 C CA . GLU A 1 100 ? -3.554 1.531 -3.815 1.00 94.19 100 GLU A CA 1
ATOM 781 C C . GLU A 1 100 ? -2.063 1.892 -3.907 1.00 94.19 100 GLU A C 1
ATOM 783 O O . GLU A 1 100 ? -1.567 2.227 -4.982 1.00 94.19 100 GLU A O 1
ATOM 788 N N . GLY A 1 101 ? -1.325 1.807 -2.793 1.00 93.75 101 GLY A N 1
ATOM 789 C CA . GLY A 1 101 ? 0.120 2.038 -2.764 1.00 93.75 101 GLY A CA 1
ATOM 790 C C . GLY A 1 101 ? 0.896 1.011 -3.590 1.00 93.75 101 GLY A C 1
ATOM 791 O O . GLY A 1 101 ? 1.796 1.381 -4.347 1.00 93.75 101 GLY A O 1
ATOM 792 N N . LYS A 1 102 ? 0.511 -0.265 -3.493 1.00 94.56 102 LYS A N 1
ATOM 793 C CA . LYS A 1 102 ? 1.068 -1.357 -4.298 1.00 94.56 102 LYS A CA 1
ATOM 79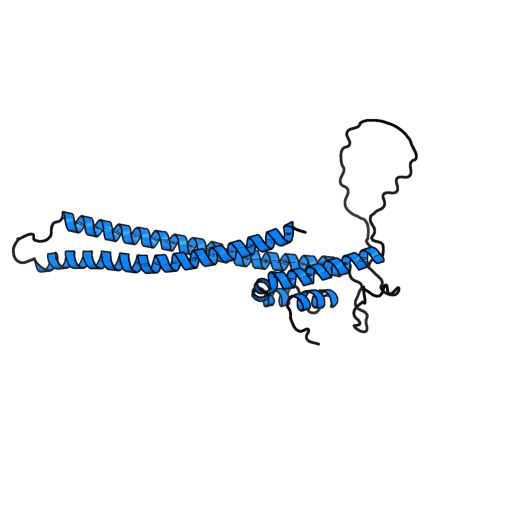4 C C . LYS A 1 102 ? 0.816 -1.131 -5.793 1.00 94.56 102 LYS A C 1
ATOM 796 O O . LYS A 1 102 ? 1.769 -1.156 -6.571 1.00 94.56 102 LYS A O 1
ATOM 801 N N . GLU A 1 103 ? -0.429 -0.860 -6.183 1.00 95.62 103 GLU A N 1
ATOM 802 C CA . GLU A 1 103 ? -0.802 -0.598 -7.579 1.00 95.62 103 GLU A CA 1
ATOM 803 C C . GLU A 1 103 ? -0.110 0.646 -8.141 1.00 95.62 103 GLU A C 1
ATOM 805 O O . GLU A 1 103 ? 0.361 0.638 -9.279 1.00 95.62 103 GLU A O 1
ATOM 810 N N . LEU A 1 104 ? 0.028 1.701 -7.332 1.00 95.38 104 LEU A N 1
ATOM 811 C CA . LEU A 1 104 ? 0.775 2.892 -7.717 1.00 95.38 104 LEU A CA 1
ATOM 812 C C . LEU A 1 104 ? 2.233 2.548 -8.037 1.00 95.38 104 LEU A C 1
ATOM 814 O O . LEU A 1 104 ? 2.723 2.932 -9.095 1.00 95.38 104 LEU A O 1
ATOM 818 N N . LEU A 1 105 ? 2.933 1.817 -7.163 1.00 95.62 105 LEU A N 1
ATOM 819 C CA . LEU A 1 105 ? 4.313 1.409 -7.441 1.00 95.62 105 LEU A CA 1
ATOM 820 C C . LEU A 1 105 ? 4.409 0.546 -8.700 1.00 95.62 105 LEU A C 1
ATOM 822 O O . LEU A 1 105 ? 5.282 0.791 -9.531 1.00 95.62 105 LEU A O 1
ATOM 826 N N . ARG A 1 106 ? 3.501 -0.420 -8.860 1.00 96.06 106 ARG A N 1
ATOM 827 C CA . ARG A 1 106 ? 3.442 -1.306 -10.025 1.00 96.06 106 ARG A CA 1
ATOM 828 C C . ARG A 1 106 ? 3.327 -0.521 -11.329 1.00 96.06 106 ARG A C 1
ATOM 830 O O . ARG A 1 106 ? 4.162 -0.680 -12.215 1.00 96.06 106 ARG A O 1
ATOM 837 N N . LEU A 1 107 ? 2.343 0.375 -11.418 1.00 96.31 107 LEU A N 1
ATOM 838 C CA . LEU A 1 107 ? 2.121 1.220 -12.593 1.00 96.31 107 LEU A CA 1
ATOM 839 C C . LEU A 1 107 ? 3.312 2.136 -12.871 1.00 96.31 107 LEU A C 1
ATOM 841 O O . LEU A 1 107 ? 3.687 2.318 -14.025 1.00 96.31 107 LEU A O 1
ATOM 845 N N . LEU A 1 108 ? 3.942 2.684 -11.830 1.00 95.38 108 LEU A N 1
ATOM 846 C CA . LEU A 1 108 ? 5.104 3.550 -12.002 1.00 95.38 108 LEU A CA 1
ATOM 847 C C . LEU A 1 108 ? 6.301 2.805 -12.560 1.00 95.38 108 LEU A C 1
ATOM 849 O O . LEU A 1 108 ? 6.879 3.241 -13.553 1.00 95.38 108 LEU A O 1
ATOM 853 N N . PHE A 1 109 ? 6.664 1.682 -11.952 1.00 96.31 109 PHE A N 1
ATOM 854 C CA . PHE A 1 109 ? 7.774 0.887 -12.448 1.00 96.31 109 PHE A CA 1
ATOM 855 C C . PHE A 1 109 ? 7.497 0.351 -13.851 1.00 96.31 109 PHE A C 1
ATOM 857 O O . PHE A 1 109 ? 8.382 0.440 -14.697 1.00 96.31 109 PHE A O 1
ATOM 864 N N . LYS A 1 110 ? 6.270 -0.101 -14.131 1.00 96.12 110 LYS A N 1
ATOM 865 C CA . LYS A 1 110 ? 5.863 -0.506 -15.476 1.00 96.12 110 LYS A CA 1
ATOM 866 C C . LYS A 1 110 ? 6.001 0.635 -16.485 1.00 96.12 110 LYS A C 1
ATOM 868 O O . LYS A 1 110 ? 6.659 0.451 -17.494 1.00 96.12 110 LYS A O 1
ATOM 873 N N . SER A 1 111 ? 5.527 1.840 -16.163 1.00 95.06 111 SER A N 1
ATOM 874 C CA . SER A 1 111 ? 5.692 3.002 -17.048 1.00 95.06 111 SER A CA 1
ATOM 875 C C . SER A 1 111 ? 7.161 3.362 -17.299 1.00 95.06 111 SER A C 1
ATOM 877 O O . SER A 1 111 ? 7.522 3.725 -18.413 1.00 95.06 111 SER A O 1
ATOM 879 N N . PHE A 1 112 ? 8.036 3.221 -16.294 1.00 95.12 112 PHE A N 1
ATOM 880 C CA . PHE A 1 112 ? 9.473 3.393 -16.504 1.00 95.12 112 PHE A CA 1
ATOM 881 C C . PHE A 1 112 ? 10.031 2.321 -17.433 1.00 95.12 112 PHE A C 1
ATOM 883 O O . PHE A 1 112 ? 10.843 2.652 -18.289 1.00 95.12 112 PHE A O 1
ATOM 890 N N . VAL A 1 113 ? 9.628 1.061 -17.250 1.00 94.62 113 VAL A N 1
ATOM 891 C CA . VAL A 1 113 ? 10.071 -0.054 -18.090 1.00 94.62 113 VAL A CA 1
ATOM 892 C C . VAL A 1 113 ? 9.617 0.138 -19.526 1.00 94.62 113 VAL A C 1
ATOM 894 O O . VAL A 1 113 ? 10.462 0.057 -20.409 1.00 94.62 113 VAL A O 1
ATOM 897 N N . ASP A 1 114 ? 8.338 0.426 -19.751 1.00 93.62 114 ASP A N 1
ATOM 898 C CA . ASP A 1 114 ? 7.751 0.555 -21.084 1.00 93.62 114 ASP A CA 1
ATOM 899 C C . ASP A 1 114 ? 8.475 1.658 -21.875 1.00 93.62 114 ASP A C 1
ATOM 901 O O . ASP A 1 114 ? 9.106 1.379 -22.893 1.00 93.62 114 ASP A O 1
ATOM 905 N N . VAL A 1 115 ? 8.539 2.880 -21.328 1.00 93.38 115 VAL A N 1
ATOM 906 C CA . VAL A 1 115 ? 9.158 4.018 -22.031 1.00 93.38 115 VAL A CA 1
ATOM 907 C C . VAL A 1 115 ? 10.671 3.832 -22.202 1.00 93.38 115 VAL A C 1
ATOM 909 O O . VAL A 1 115 ? 11.231 4.165 -23.244 1.00 93.38 115 VAL A O 1
ATOM 912 N N . LEU A 1 116 ? 11.376 3.290 -21.200 1.00 92.56 116 LEU A N 1
ATOM 913 C CA . LEU A 1 116 ? 12.813 3.037 -21.344 1.00 92.56 116 LEU A CA 1
ATOM 914 C C . LEU A 1 116 ? 13.098 1.891 -22.315 1.00 92.56 116 LEU A C 1
ATOM 916 O O . LEU A 1 116 ? 14.120 1.939 -22.978 1.00 92.56 116 LEU A O 1
ATOM 920 N N . THR A 1 117 ? 12.249 0.872 -22.413 1.00 90.31 117 THR A N 1
ATOM 921 C CA . THR A 1 117 ? 12.468 -0.243 -23.349 1.00 90.31 117 THR A CA 1
ATOM 922 C C . THR A 1 117 ? 12.274 0.209 -24.793 1.00 90.31 117 THR A C 1
ATOM 924 O O . THR A 1 117 ? 13.022 -0.225 -25.660 1.00 90.31 117 THR A O 1
ATOM 927 N N . GLU A 1 118 ? 11.336 1.125 -25.040 1.00 88.25 118 GLU A N 1
ATOM 928 C CA . GLU A 1 118 ? 11.151 1.759 -26.351 1.00 88.25 118 GLU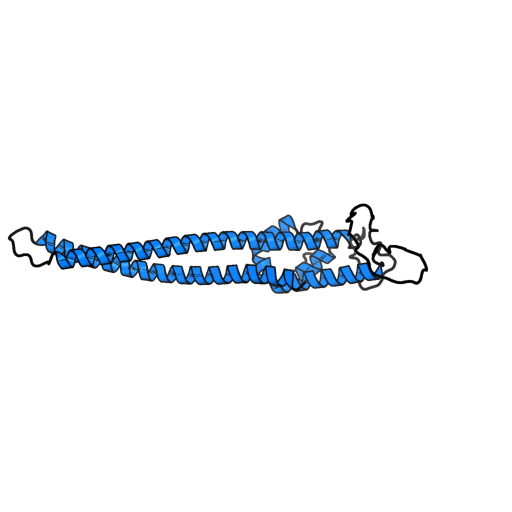 A CA 1
ATOM 929 C C . GLU A 1 118 ? 12.327 2.659 -26.744 1.00 88.25 118 GLU A C 1
ATOM 931 O O . GLU A 1 118 ? 12.628 2.793 -27.922 1.00 88.25 118 GLU A O 1
ATOM 936 N N . CYS A 1 119 ? 12.997 3.279 -25.770 1.00 86.19 119 CYS A N 1
ATOM 937 C CA . CYS A 1 119 ? 14.037 4.276 -26.028 1.00 86.19 119 CYS A CA 1
ATOM 938 C C . CYS A 1 119 ? 15.467 3.737 -25.897 1.00 86.19 119 CYS A C 1
ATOM 940 O O . CYS A 1 119 ? 16.403 4.372 -26.377 1.00 86.19 119 CYS A O 1
ATOM 942 N N . LEU A 1 120 ? 15.674 2.622 -25.195 1.00 87.31 120 LEU A N 1
ATOM 943 C CA . LEU A 1 120 ? 17.004 2.068 -24.976 1.00 87.31 120 LEU A CA 1
ATOM 944 C C . LEU A 1 120 ? 17.460 1.238 -26.181 1.00 87.31 120 LEU A C 1
ATOM 946 O O . LEU A 1 120 ? 16.654 0.549 -26.806 1.00 87.31 120 LEU A O 1
ATOM 950 N N . PRO A 1 121 ? 18.768 1.244 -26.480 1.00 83.75 121 PRO A N 1
ATOM 951 C CA . PRO A 1 121 ? 19.321 0.380 -27.510 1.00 83.75 121 PRO A CA 1
ATOM 952 C C . PRO A 1 121 ? 19.124 -1.096 -27.155 1.00 83.75 121 PRO A C 1
ATOM 954 O O . PRO A 1 121 ? 19.171 -1.444 -25.971 1.00 83.75 121 PRO A O 1
ATOM 957 N N . PRO A 1 122 ? 18.981 -1.985 -28.149 1.00 80.81 122 PRO A N 1
ATOM 958 C CA . PRO A 1 122 ? 18.914 -3.413 -27.892 1.00 80.81 122 PRO A CA 1
ATOM 959 C C . PRO A 1 122 ? 20.208 -3.911 -27.237 1.00 80.81 122 PRO A C 1
ATOM 961 O O . PRO A 1 122 ? 21.307 -3.419 -27.504 1.00 80.81 122 PRO A O 1
ATOM 964 N N . VAL A 1 123 ? 20.076 -4.927 -26.386 1.00 81.06 123 VAL A N 1
ATOM 965 C CA . VAL A 1 123 ? 21.231 -5.632 -25.820 1.00 81.06 123 VAL A CA 1
ATOM 966 C C . VAL A 1 123 ? 21.929 -6.395 -26.945 1.00 81.06 123 VAL A C 1
ATOM 968 O O . VAL A 1 123 ? 21.265 -7.037 -27.761 1.00 81.06 123 VAL A O 1
ATOM 971 N N . SER A 1 124 ? 23.262 -6.323 -26.996 1.00 72.62 124 SER A N 1
ATOM 972 C CA . SER A 1 124 ? 24.044 -7.068 -27.987 1.00 72.62 124 SER A CA 1
ATOM 973 C C . SER A 1 124 ? 23.797 -8.577 -27.865 1.00 72.62 124 SER A C 1
ATOM 975 O O . SER A 1 124 ? 23.530 -9.084 -26.773 1.00 72.62 124 SER A O 1
ATOM 977 N N . ALA A 1 125 ? 23.951 -9.313 -28.970 1.00 67.69 125 ALA A N 1
ATOM 978 C CA . ALA A 1 125 ? 23.894 -10.777 -28.976 1.00 67.69 125 ALA A CA 1
ATOM 979 C C . ALA A 1 125 ? 24.926 -11.413 -28.022 1.00 67.69 125 ALA A C 1
ATOM 981 O O . ALA A 1 125 ? 24.680 -12.489 -27.483 1.00 67.69 125 ALA A O 1
ATOM 982 N N . ASP A 1 126 ? 26.035 -10.712 -27.762 1.00 65.94 126 ASP A N 1
ATOM 983 C CA . ASP A 1 126 ? 27.082 -11.125 -26.820 1.00 65.94 126 ASP A CA 1
ATOM 984 C C . ASP A 1 126 ? 26.739 -10.810 -25.349 1.00 65.94 126 ASP A C 1
ATOM 986 O O . ASP A 1 126 ? 27.543 -11.049 -24.448 1.00 65.94 126 ASP A O 1
ATOM 990 N N . GLY A 1 127 ? 25.554 -10.249 -25.086 1.00 66.06 127 GLY A N 1
ATOM 991 C CA . GLY A 1 127 ? 25.102 -9.861 -23.749 1.00 66.06 127 GLY A CA 1
ATOM 992 C C . GLY A 1 127 ? 25.749 -8.583 -23.210 1.00 66.06 127 GLY A C 1
ATOM 993 O O . GLY A 1 127 ? 25.510 -8.226 -22.054 1.00 66.06 127 GLY A O 1
ATOM 994 N N . ASP A 1 128 ? 26.551 -7.886 -24.022 1.00 70.44 128 ASP A N 1
ATOM 995 C CA . ASP A 1 128 ? 27.177 -6.636 -23.602 1.00 70.44 128 ASP A CA 1
ATOM 996 C C . ASP A 1 128 ? 26.135 -5.523 -23.436 1.00 70.44 128 ASP A C 1
ATOM 998 O O . ASP A 1 128 ? 25.204 -5.363 -24.236 1.00 70.44 128 ASP A O 1
ATOM 1002 N N . VAL A 1 129 ? 26.281 -4.767 -22.350 1.00 71.75 129 VAL A N 1
ATOM 1003 C CA . VAL A 1 129 ? 25.319 -3.742 -21.954 1.00 71.75 129 VAL A CA 1
ATOM 1004 C C . VAL A 1 129 ? 25.696 -2.426 -22.637 1.00 71.75 129 VAL A C 1
ATOM 1006 O O . VAL A 1 129 ? 26.802 -1.938 -22.400 1.00 71.75 129 VAL A O 1
ATOM 1009 N N . PRO A 1 130 ? 24.784 -1.787 -23.399 1.00 69.56 130 PRO A N 1
ATOM 1010 C CA . PRO A 1 130 ? 25.097 -0.565 -24.135 1.00 69.56 130 PRO A CA 1
ATOM 1011 C C . PRO A 1 130 ? 25.684 0.536 -23.240 1.00 69.56 130 PRO A C 1
ATOM 1013 O O . PRO A 1 130 ? 25.105 0.906 -22.210 1.00 69.56 130 PRO A O 1
ATOM 1016 N N . ASN A 1 131 ? 26.833 1.091 -23.638 1.00 73.31 131 ASN A N 1
ATOM 1017 C CA . ASN A 1 131 ? 27.467 2.190 -22.919 1.00 73.31 131 ASN A CA 1
ATOM 1018 C C . ASN A 1 131 ? 26.963 3.551 -23.418 1.00 73.31 131 ASN A C 1
ATOM 1020 O O . ASN A 1 131 ? 27.610 4.224 -24.216 1.00 73.31 131 ASN A O 1
ATOM 1024 N N . LEU A 1 132 ? 25.846 4.003 -22.846 1.00 71.38 132 LEU A N 1
ATOM 1025 C CA . LEU A 1 132 ? 25.233 5.305 -23.151 1.00 71.38 132 LEU A CA 1
ATOM 1026 C C . LEU A 1 132 ? 26.117 6.526 -22.815 1.00 71.38 132 LEU A C 1
ATOM 1028 O O . LEU A 1 132 ? 25.752 7.652 -23.124 1.00 71.38 132 LEU A O 1
ATOM 1032 N N . ARG A 1 133 ? 27.246 6.353 -22.110 1.00 63.41 133 ARG A N 1
ATOM 1033 C CA . ARG A 1 133 ? 28.163 7.449 -21.737 1.00 63.41 133 ARG A CA 1
ATOM 1034 C C . ARG A 1 133 ? 29.295 7.658 -22.742 1.00 63.41 133 ARG A C 1
ATOM 1036 O O . ARG A 1 133 ? 29.983 8.669 -22.630 1.00 63.41 133 ARG A O 1
ATOM 1043 N N . ALA A 1 134 ? 29.524 6.708 -23.649 1.00 54.75 134 ALA A N 1
ATOM 1044 C CA . ALA A 1 134 ? 30.677 6.720 -24.545 1.00 54.75 134 ALA A CA 1
ATOM 1045 C C . ALA A 1 134 ? 30.425 7.434 -25.884 1.00 54.75 134 ALA A C 1
ATOM 1047 O O . ALA A 1 134 ? 31.395 7.692 -26.590 1.00 54.75 134 ALA A O 1
ATOM 1048 N N . GLY A 1 135 ? 29.172 7.778 -26.218 1.00 49.47 135 GLY A N 1
ATOM 1049 C CA . GLY A 1 135 ? 28.827 8.312 -27.543 1.00 49.47 135 GLY A CA 1
ATOM 1050 C C . GLY A 1 135 ? 29.248 7.348 -28.653 1.00 49.47 135 GLY A C 1
ATOM 1051 O O . GLY A 1 135 ? 29.855 7.758 -29.640 1.00 49.47 135 GLY A O 1
ATOM 1052 N N . ASP A 1 136 ? 29.043 6.051 -28.418 1.00 45.84 136 ASP A N 1
ATOM 1053 C CA . ASP A 1 136 ? 29.556 4.989 -29.271 1.00 45.84 136 ASP A CA 1
ATOM 1054 C C . ASP A 1 136 ? 28.716 4.936 -30.563 1.00 45.84 136 ASP A C 1
ATOM 1056 O O . ASP A 1 136 ? 27.521 4.634 -30.497 1.00 45.84 136 ASP A O 1
ATOM 1060 N N . PRO A 1 137 ? 29.288 5.234 -31.747 1.00 49.94 137 PRO A N 1
ATOM 1061 C CA . PRO A 1 137 ? 28.531 5.360 -32.996 1.00 49.94 137 PRO A CA 1
ATOM 1062 C C . PRO A 1 137 ? 27.882 4.048 -33.466 1.00 49.94 137 PRO A C 1
ATOM 1064 O O . PRO A 1 137 ? 27.137 4.052 -34.442 1.00 49.94 137 PRO A O 1
ATOM 1067 N N . ASN A 1 138 ? 28.169 2.926 -32.799 1.00 46.75 138 ASN A N 1
ATOM 1068 C CA . ASN A 1 138 ? 27.613 1.612 -33.115 1.00 46.75 138 ASN A CA 1
ATOM 1069 C C . ASN A 1 138 ? 26.297 1.300 -32.368 1.00 46.75 138 ASN A C 1
ATOM 1071 O O . ASN A 1 138 ? 25.702 0.240 -32.561 1.00 46.75 138 ASN A O 1
ATOM 1075 N N . VAL A 1 139 ? 25.830 2.201 -31.498 1.00 51.50 139 VAL A N 1
ATOM 1076 C CA . VAL A 1 139 ? 24.585 2.029 -30.744 1.00 51.50 139 VAL A CA 1
ATOM 1077 C C . VAL A 1 139 ? 23.407 2.500 -31.602 1.00 51.50 139 VAL A C 1
ATOM 1079 O O . VAL A 1 139 ? 23.152 3.692 -31.750 1.00 51.50 139 VAL A O 1
ATOM 1082 N N . THR A 1 140 ? 22.689 1.548 -32.201 1.00 52.72 140 THR A N 1
ATOM 1083 C CA . THR A 1 140 ? 21.505 1.844 -33.023 1.00 52.72 140 THR A CA 1
ATOM 1084 C C . THR A 1 140 ? 20.279 2.000 -32.126 1.00 52.72 140 THR A C 1
ATOM 1086 O O . THR A 1 140 ? 19.867 1.048 -31.463 1.00 52.72 140 THR A O 1
ATOM 1089 N N . PHE A 1 141 ? 19.697 3.197 -32.110 1.00 56.88 141 PHE A N 1
ATOM 1090 C CA . PHE A 1 141 ? 18.422 3.479 -31.451 1.00 56.88 141 PHE A CA 1
ATOM 1091 C C . PHE A 1 141 ? 17.245 3.190 -32.396 1.00 56.88 141 PHE A C 1
ATOM 1093 O O . PHE A 1 141 ? 17.390 3.366 -33.610 1.00 56.88 141 PHE A O 1
ATOM 1100 N N . PRO A 1 142 ? 16.083 2.756 -31.879 1.00 51.66 142 PRO A N 1
ATOM 1101 C CA . PRO A 1 142 ? 14.877 2.629 -32.691 1.00 51.66 142 PRO A CA 1
ATOM 1102 C C . PRO A 1 142 ? 14.434 4.010 -33.204 1.00 51.66 142 PRO A C 1
ATOM 1104 O O . PRO A 1 142 ? 14.421 4.986 -32.457 1.00 51.66 142 PRO A O 1
ATOM 1107 N N . ALA A 1 143 ? 14.100 4.098 -34.493 1.00 47.09 143 ALA A N 1
ATOM 1108 C CA . ALA A 1 143 ? 13.553 5.310 -35.099 1.00 47.09 143 ALA A CA 1
ATOM 1109 C C . ALA A 1 143 ? 12.066 5.464 -34.727 1.00 47.09 143 ALA A C 1
ATOM 1111 O O . ALA A 1 143 ? 11.322 4.486 -34.784 1.00 47.09 143 ALA A O 1
ATOM 1112 N N . SER A 1 144 ? 11.631 6.671 -34.357 1.00 45.97 144 SER A N 1
ATOM 1113 C CA . SER A 1 144 ? 10.221 6.967 -34.059 1.00 45.97 144 SER A CA 1
ATOM 1114 C C . SER A 1 144 ? 9.381 7.030 -35.348 1.00 45.97 144 SER A C 1
ATOM 1116 O O . SER A 1 144 ? 9.777 7.714 -36.289 1.00 45.97 144 SER A O 1
ATOM 1118 N N . ASP A 1 145 ? 8.232 6.342 -35.386 1.00 39.94 145 ASP A N 1
ATOM 1119 C CA . ASP A 1 145 ? 7.271 6.302 -36.511 1.00 39.94 145 ASP A CA 1
ATOM 1120 C C . ASP A 1 145 ? 6.116 7.317 -36.269 1.00 39.94 145 ASP A C 1
ATOM 1122 O O . ASP A 1 145 ? 5.564 7.317 -35.163 1.00 39.94 145 ASP A O 1
ATOM 1126 N N . PRO A 1 146 ? 5.753 8.213 -37.216 1.00 42.25 146 PRO A N 1
ATOM 1127 C CA . PRO A 1 146 ? 5.015 9.448 -36.902 1.00 42.25 146 PRO A CA 1
ATOM 1128 C C . PRO A 1 146 ? 3.474 9.428 -37.002 1.00 42.25 146 PRO A C 1
ATOM 1130 O O . PRO A 1 146 ? 2.834 10.474 -36.865 1.00 42.25 146 PRO A O 1
ATOM 1133 N N . GLU A 1 147 ? 2.807 8.297 -37.225 1.00 42.12 147 GLU A N 1
ATOM 1134 C CA . GLU A 1 147 ? 1.357 8.313 -37.484 1.00 42.12 147 GLU A CA 1
ATOM 1135 C C . GLU A 1 147 ? 0.486 8.076 -36.239 1.00 42.12 147 GLU A C 1
ATOM 1137 O O . GLU A 1 147 ? 0.076 6.952 -35.967 1.00 42.12 147 GLU A O 1
ATOM 1142 N N . ALA A 1 148 ? 0.158 9.153 -35.511 1.00 38.31 148 ALA A N 1
ATOM 1143 C CA . ALA A 1 148 ? -1.164 9.420 -34.910 1.00 38.31 148 ALA A CA 1
ATOM 1144 C C . ALA A 1 148 ? -1.051 10.482 -33.807 1.00 38.31 148 ALA A C 1
ATOM 1146 O O . ALA A 1 148 ? -0.583 10.162 -32.728 1.00 38.31 148 ALA A O 1
ATOM 1147 N N . VAL A 1 149 ? -1.526 11.710 -34.044 1.00 36.00 149 VAL A N 1
ATOM 1148 C CA . VAL A 1 149 ? -2.373 12.520 -33.133 1.00 36.00 149 VAL A CA 1
ATOM 1149 C C . VAL A 1 149 ? -2.645 13.851 -33.844 1.00 36.00 149 VAL A C 1
ATOM 1151 O O . VAL A 1 149 ? -1.832 14.770 -33.838 1.00 36.00 149 VAL A O 1
ATOM 1154 N N . THR A 1 150 ? -3.820 13.974 -34.455 1.00 35.91 150 THR A N 1
ATOM 1155 C CA . THR A 1 150 ? -4.391 15.262 -34.869 1.00 35.91 150 THR A CA 1
ATOM 1156 C C . THR A 1 150 ? -5.197 15.839 -33.705 1.00 35.91 150 THR A C 1
ATOM 1158 O O . THR A 1 150 ? -6.221 15.265 -33.332 1.00 35.91 150 THR A O 1
ATOM 1161 N N . MET A 1 151 ? -4.773 16.971 -33.137 1.00 39.09 151 MET A N 1
ATOM 1162 C CA . MET A 1 151 ? -5.646 17.843 -32.341 1.00 39.09 151 MET A CA 1
ATOM 1163 C C . MET A 1 151 ? -5.685 19.226 -32.991 1.00 39.09 151 MET A C 1
ATOM 1165 O O . MET A 1 151 ? -4.654 19.881 -33.122 1.00 39.09 151 MET A O 1
ATOM 1169 N N . GLU A 1 152 ? -6.878 19.650 -33.408 1.00 41.56 152 GLU A N 1
ATOM 1170 C CA . GLU A 1 152 ? -7.142 21.004 -33.895 1.00 41.56 152 GLU A CA 1
ATOM 1171 C C . GLU A 1 152 ? -7.207 21.986 -32.718 1.00 41.56 152 GLU A C 1
ATOM 1173 O O . GLU A 1 152 ? -7.883 21.726 -31.720 1.00 41.56 152 GLU A O 1
ATOM 1178 N N . ILE A 1 153 ? -6.512 23.121 -32.837 1.00 40.81 153 ILE A N 1
ATOM 1179 C CA . ILE A 1 153 ? -6.648 24.265 -31.931 1.00 40.81 153 ILE A CA 1
ATOM 1180 C C . ILE A 1 153 ? -7.114 25.466 -32.758 1.00 40.81 153 ILE A C 1
ATOM 1182 O O . ILE A 1 153 ? -6.482 25.839 -33.746 1.00 40.81 153 ILE A O 1
ATOM 1186 N N . ASP A 1 154 ? -8.240 26.027 -32.325 1.00 36.56 154 ASP A N 1
ATOM 1187 C CA . ASP A 1 154 ? -8.931 27.201 -32.857 1.00 36.56 154 ASP A CA 1
ATOM 1188 C C . ASP A 1 154 ? -8.123 28.482 -32.573 1.00 36.56 154 ASP A C 1
ATOM 1190 O O . ASP A 1 154 ? -7.574 28.644 -31.480 1.00 36.56 154 ASP A O 1
ATOM 1194 N N . ASN A 1 155 ? -8.008 29.377 -33.557 1.00 41.28 155 ASN A N 1
ATOM 1195 C CA . ASN A 1 155 ? -7.069 30.504 -33.525 1.00 41.28 155 ASN A CA 1
ATOM 1196 C C . ASN A 1 155 ? -7.805 31.836 -33.766 1.00 41.28 155 ASN A C 1
ATOM 1198 O O . ASN A 1 155 ? -8.160 32.155 -34.901 1.00 41.28 155 ASN A O 1
ATOM 1202 N N . GLU A 1 156 ? -7.989 32.651 -32.720 1.00 36.00 156 GLU A N 1
ATOM 1203 C CA . GLU A 1 156 ? -8.562 34.006 -32.818 1.00 36.00 156 GLU A CA 1
ATOM 1204 C C . GLU A 1 156 ? -7.498 35.123 -32.710 1.00 36.00 156 GLU A C 1
ATOM 1206 O O . GLU A 1 156 ? -7.173 35.646 -31.653 1.00 36.00 156 GLU A O 1
ATOM 1211 N N . ASN A 1 157 ? -6.935 35.426 -33.884 1.00 38.09 157 ASN A N 1
ATOM 1212 C CA . ASN A 1 157 ? -6.617 36.722 -34.509 1.00 38.09 157 ASN A CA 1
ATOM 1213 C C . ASN A 1 157 ? -6.035 37.937 -33.729 1.00 38.09 157 ASN A C 1
ATOM 1215 O O . ASN A 1 157 ? -6.639 38.457 -32.793 1.00 38.09 157 ASN A O 1
ATOM 1219 N N . GLY A 1 158 ? -4.987 38.548 -34.322 1.00 31.94 158 GLY A N 1
ATOM 1220 C CA . GLY A 1 158 ? -4.708 39.991 -34.202 1.00 31.94 158 GLY A CA 1
ATOM 1221 C C . GLY A 1 158 ? -3.307 40.510 -34.605 1.00 31.94 158 GLY A C 1
ATOM 1222 O O . GLY A 1 158 ? -2.566 40.870 -33.702 1.00 31.94 158 GLY A O 1
ATOM 1223 N N . ALA A 1 159 ? -3.021 40.616 -35.923 1.00 36.31 159 ALA A N 1
ATOM 1224 C CA . ALA A 1 159 ? -2.181 41.618 -36.652 1.00 36.31 159 ALA A CA 1
ATOM 1225 C C . ALA A 1 159 ? -0.706 41.899 -36.207 1.00 36.31 159 ALA A C 1
ATOM 1227 O O . ALA A 1 159 ? -0.435 42.110 -35.037 1.00 36.31 159 ALA A O 1
ATOM 1228 N N . ASP A 1 160 ? 0.339 42.044 -37.040 1.00 40.47 160 ASP A N 1
ATOM 1229 C CA . ASP A 1 160 ? 0.497 42.222 -38.492 1.00 40.47 160 ASP A CA 1
ATOM 1230 C C . ASP A 1 160 ? 1.971 41.956 -38.932 1.00 40.47 160 ASP A C 1
ATOM 1232 O O . ASP A 1 160 ? 2.916 42.460 -38.329 1.00 40.47 160 ASP A O 1
ATOM 1236 N N . ASN A 1 161 ? 2.117 41.224 -40.046 1.00 36.50 161 ASN A N 1
ATOM 1237 C CA . ASN A 1 161 ? 3.054 41.381 -41.182 1.00 36.50 161 ASN A CA 1
ATOM 1238 C C . ASN A 1 161 ? 4.594 41.387 -40.998 1.00 36.50 161 ASN A C 1
ATOM 1240 O O . ASN A 1 161 ? 5.213 42.438 -40.850 1.00 36.50 161 ASN A O 1
ATOM 1244 N N . ASN A 1 162 ? 5.240 40.250 -41.308 1.00 37.16 162 ASN A N 1
ATOM 1245 C CA . ASN A 1 162 ? 5.993 40.130 -42.572 1.00 37.16 162 ASN A CA 1
ATOM 1246 C C . ASN A 1 162 ? 6.312 38.668 -42.933 1.00 37.16 162 ASN A C 1
ATOM 1248 O O . ASN A 1 162 ? 6.824 37.893 -42.132 1.00 37.16 162 ASN A O 1
ATOM 1252 N N . SER A 1 163 ? 5.994 38.312 -44.173 1.00 48.53 163 SER A N 1
ATOM 1253 C CA . SER A 1 163 ? 6.039 36.969 -44.739 1.00 48.53 163 SER A CA 1
ATOM 1254 C C . SER A 1 163 ? 7.453 36.517 -45.112 1.00 48.53 163 SER A C 1
ATOM 1256 O O . SER A 1 163 ? 8.057 37.082 -46.025 1.00 48.53 163 SER A O 1
ATOM 1258 N N . GLN A 1 164 ? 7.898 35.396 -44.546 1.00 30.92 164 GLN A N 1
ATOM 1259 C CA . GLN A 1 164 ? 8.533 34.360 -45.354 1.00 30.92 164 GLN A CA 1
ATOM 1260 C C . GLN A 1 164 ? 8.128 32.985 -44.819 1.00 30.92 164 GLN A C 1
ATOM 1262 O O . GLN A 1 164 ? 8.478 32.579 -43.715 1.00 30.92 164 GLN A O 1
ATOM 1267 N N . VAL A 1 165 ? 7.307 32.315 -45.621 1.00 44.19 165 VAL A N 1
ATOM 1268 C CA . VAL A 1 165 ? 6.859 30.941 -45.439 1.00 44.19 165 VAL A CA 1
ATOM 1269 C C . VAL A 1 165 ? 8.058 30.020 -45.637 1.00 44.19 165 VAL A C 1
ATOM 1271 O O . VAL A 1 165 ? 8.628 29.983 -46.722 1.00 44.19 165 VAL A O 1
ATOM 1274 N N . ASN A 1 166 ? 8.411 29.285 -44.590 1.00 32.59 166 ASN A N 1
ATOM 1275 C CA . ASN A 1 166 ? 8.703 27.860 -44.678 1.00 32.59 166 ASN A CA 1
ATOM 1276 C C . ASN A 1 166 ? 8.311 27.255 -43.333 1.00 32.59 166 ASN A C 1
ATOM 1278 O O . ASN A 1 166 ? 9.084 27.218 -42.380 1.00 32.59 166 ASN A O 1
ATOM 1282 N N . GLY A 1 167 ? 7.037 26.872 -43.263 1.00 39.78 167 GLY A N 1
ATOM 1283 C CA . GLY A 1 167 ? 6.539 25.979 -42.237 1.00 39.78 167 GLY A CA 1
ATOM 1284 C C . GLY A 1 167 ? 7.140 24.607 -42.485 1.00 39.78 167 GLY A C 1
ATOM 1285 O O . GLY A 1 167 ? 6.631 23.840 -43.294 1.00 39.78 167 GLY A O 1
ATOM 1286 N N . GLU A 1 168 ? 8.235 24.326 -41.800 1.00 31.86 168 GLU A N 1
ATOM 1287 C CA . GLU A 1 168 ? 8.660 22.965 -41.539 1.00 31.86 168 GLU A CA 1
ATOM 1288 C C . GLU A 1 168 ? 8.320 22.728 -40.071 1.00 31.86 168 GLU A C 1
ATOM 1290 O O . GLU A 1 168 ? 9.014 23.190 -39.166 1.00 31.86 168 GLU A O 1
ATOM 1295 N N . ASN A 1 169 ? 7.160 22.103 -39.845 1.00 36.44 169 ASN A N 1
ATOM 1296 C CA . ASN A 1 169 ? 6.850 21.461 -38.576 1.00 36.44 169 ASN A CA 1
ATOM 1297 C C . ASN A 1 169 ? 7.992 20.487 -38.310 1.00 36.44 169 ASN A C 1
ATOM 1299 O O . ASN A 1 169 ? 8.010 19.385 -38.851 1.00 36.44 169 ASN A O 1
ATOM 1303 N N . THR A 1 170 ? 8.973 20.914 -37.523 1.00 34.12 170 THR A N 1
ATOM 1304 C CA . THR A 1 170 ? 9.963 20.003 -36.979 1.00 34.12 170 THR A CA 1
ATOM 1305 C C . THR A 1 170 ? 9.202 19.160 -35.967 1.00 34.12 170 THR A C 1
ATOM 1307 O O . THR A 1 170 ? 8.999 19.564 -34.821 1.00 34.12 170 THR A O 1
ATOM 1310 N N . GLU A 1 171 ? 8.698 18.012 -36.426 1.00 41.62 171 GLU A N 1
ATOM 1311 C CA . GLU A 1 171 ? 8.541 16.843 -35.571 1.00 41.62 171 GLU A CA 1
ATOM 1312 C C . GLU A 1 171 ? 9.746 16.822 -34.643 1.00 41.62 171 GLU A C 1
ATOM 1314 O O . GLU A 1 171 ? 10.887 16.837 -35.112 1.00 41.62 171 GLU A O 1
ATOM 1319 N N . VAL A 1 172 ? 9.520 16.871 -33.332 1.00 44.53 172 VAL A N 1
ATOM 1320 C CA . VAL A 1 172 ? 10.616 16.793 -32.366 1.00 44.53 172 VAL A CA 1
ATOM 1321 C C . VAL A 1 172 ? 11.085 15.337 -32.336 1.00 44.53 172 VAL A C 1
ATOM 1323 O O . VAL A 1 172 ? 10.826 14.595 -31.395 1.00 44.53 172 VAL A O 1
ATOM 1326 N N . GLY A 1 173 ? 11.726 14.903 -33.420 1.00 49.06 173 GLY A N 1
ATOM 1327 C CA . GLY A 1 173 ? 12.569 13.728 -33.446 1.00 49.06 173 GLY A CA 1
ATOM 1328 C C . GLY A 1 173 ? 13.795 14.042 -32.604 1.00 49.06 173 GLY A C 1
ATOM 1329 O O . GLY A 1 173 ? 14.483 15.035 -32.843 1.00 49.06 173 GLY A O 1
ATOM 1330 N N . TYR A 1 174 ? 14.046 13.232 -31.581 1.00 54.12 174 TYR A N 1
ATOM 1331 C CA . TYR A 1 174 ? 15.253 13.377 -30.781 1.00 54.12 174 TYR A CA 1
ATOM 1332 C C . TYR A 1 174 ? 16.476 13.116 -31.659 1.00 54.12 174 TYR A C 1
ATOM 1334 O O . TYR A 1 174 ? 16.551 12.093 -32.344 1.00 54.12 174 TYR A O 1
ATOM 1342 N N . THR A 1 175 ? 17.471 14.001 -31.606 1.00 71.81 175 THR A N 1
ATOM 1343 C CA . THR A 1 175 ? 18.797 13.633 -32.111 1.00 71.81 175 THR A CA 1
ATOM 1344 C C . THR A 1 175 ? 19.351 12.487 -31.257 1.00 71.81 175 THR A C 1
ATOM 1346 O O . THR A 1 175 ? 19.033 12.380 -30.071 1.00 71.81 175 THR A O 1
ATOM 1349 N N . ILE A 1 176 ? 20.189 11.617 -31.833 1.00 71.38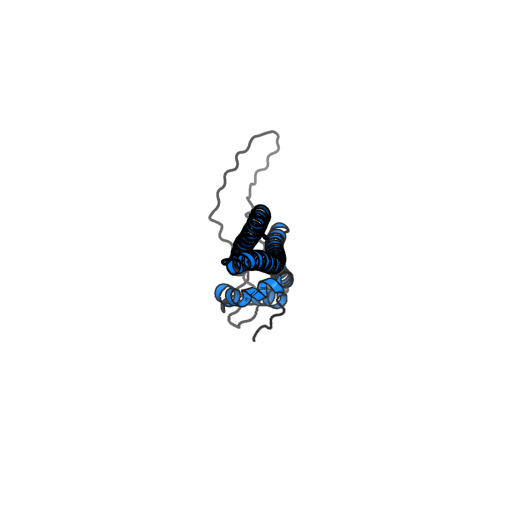 176 ILE A N 1
ATOM 1350 C CA . ILE A 1 176 ? 20.737 10.432 -31.136 1.00 71.38 176 ILE A CA 1
ATOM 1351 C C . ILE A 1 176 ? 21.317 10.807 -29.757 1.00 71.38 176 ILE A C 1
ATOM 1353 O O . ILE A 1 176 ? 21.022 10.156 -28.758 1.00 71.38 176 ILE A O 1
ATOM 1357 N N . GLY A 1 177 ? 22.050 11.923 -29.676 1.00 76.38 177 GLY A N 1
ATOM 1358 C CA . GLY A 1 177 ? 22.612 12.415 -28.414 1.00 76.38 177 GLY A CA 1
ATOM 1359 C C . GLY A 1 177 ? 21.572 12.933 -27.408 1.00 76.38 177 GLY A C 1
ATOM 1360 O O . GLY A 1 177 ? 21.759 12.791 -26.200 1.00 76.38 177 GLY A O 1
ATOM 1361 N N . GLU A 1 178 ? 20.458 13.511 -27.865 1.00 81.44 178 GLU A N 1
ATOM 1362 C CA . GLU A 1 178 ? 19.360 13.931 -26.983 1.00 81.44 178 GLU A CA 1
ATOM 1363 C C . GLU A 1 178 ? 18.605 12.729 -26.414 1.00 81.44 178 GLU A C 1
ATOM 1365 O O . GLU A 1 178 ? 18.277 12.730 -25.226 1.00 81.44 178 GLU A O 1
ATOM 1370 N N . LEU A 1 179 ? 18.384 11.689 -27.224 1.00 83.25 179 LEU A N 1
ATOM 1371 C CA . LEU A 1 179 ? 17.752 10.444 -26.789 1.00 83.25 179 LEU A CA 1
ATOM 1372 C C . LEU A 1 179 ? 18.622 9.696 -25.768 1.00 83.25 179 LEU A C 1
ATOM 1374 O O . LEU A 1 179 ? 18.124 9.260 -24.726 1.00 83.25 179 LEU A O 1
ATOM 1378 N N . GLU A 1 180 ? 19.934 9.614 -26.007 1.00 84.81 180 GLU A N 1
ATOM 1379 C CA . GLU A 1 180 ? 20.913 9.076 -25.054 1.00 84.81 180 GLU A CA 1
ATOM 1380 C C . GLU A 1 180 ? 20.871 9.822 -23.717 1.00 84.81 180 GLU A C 1
ATOM 1382 O O . GLU A 1 180 ? 20.760 9.217 -22.642 1.00 84.81 180 GLU A O 1
ATOM 1387 N N . GLN A 1 181 ? 20.927 11.153 -23.775 1.00 87.75 181 GLN A N 1
ATOM 1388 C CA . GLN A 1 181 ? 20.904 11.996 -22.589 1.00 87.75 181 GLN A CA 1
ATOM 1389 C C . GLN A 1 181 ? 19.570 11.881 -21.842 1.00 87.75 181 GLN A C 1
ATOM 1391 O O . GLN A 1 181 ? 19.562 11.839 -20.605 1.00 87.75 181 GLN A O 1
ATOM 1396 N N . TRP A 1 182 ? 18.453 11.790 -22.565 1.00 91.31 182 TRP A N 1
ATOM 1397 C CA . TRP A 1 182 ? 17.132 11.546 -21.998 1.00 91.31 182 TRP A CA 1
ATOM 1398 C C . TRP A 1 182 ? 17.090 10.197 -21.269 1.00 91.31 182 TRP A C 1
ATOM 1400 O O . TRP A 1 182 ? 16.733 10.158 -20.088 1.00 91.31 182 TRP A O 1
ATOM 1410 N N . CYS A 1 183 ? 17.569 9.118 -21.899 1.00 91.00 183 CYS A N 1
ATOM 1411 C CA . CYS A 1 183 ? 17.657 7.789 -21.286 1.00 91.00 183 CYS A CA 1
ATOM 1412 C C . CYS A 1 183 ? 18.502 7.810 -20.006 1.00 91.00 183 CYS A C 1
ATOM 1414 O O . CYS A 1 183 ? 18.083 7.294 -18.966 1.00 91.00 183 CYS A O 1
ATOM 1416 N N . LEU A 1 184 ? 19.675 8.452 -20.045 1.00 88.75 184 LEU A N 1
ATOM 1417 C CA . LEU A 1 184 ? 20.552 8.609 -18.882 1.00 88.75 184 LEU A CA 1
ATOM 1418 C C . LEU A 1 184 ? 19.872 9.369 -17.738 1.00 88.75 184 LEU A C 1
ATOM 1420 O O . LEU A 1 184 ? 20.012 8.984 -16.571 1.00 88.75 184 LEU A O 1
ATOM 1424 N N . CYS A 1 185 ? 19.137 10.435 -18.053 1.00 90.81 185 CYS A N 1
ATOM 1425 C CA . CYS A 1 185 ? 18.400 11.210 -17.061 1.00 90.81 185 CYS A CA 1
ATOM 1426 C C . CYS A 1 185 ? 17.266 10.383 -16.445 1.00 90.81 185 CYS A C 1
ATOM 1428 O O . CYS A 1 185 ? 17.153 10.322 -15.219 1.00 90.81 185 CYS A O 1
ATOM 1430 N N . THR A 1 186 ? 16.483 9.681 -17.266 1.00 94.25 186 THR A N 1
ATOM 1431 C CA . THR A 1 186 ? 15.368 8.831 -16.824 1.00 94.25 186 THR A CA 1
ATOM 1432 C C . THR A 1 186 ? 15.847 7.646 -15.978 1.00 94.25 186 THR A C 1
ATOM 1434 O O . THR A 1 186 ? 15.301 7.407 -14.899 1.00 94.25 186 THR A O 1
ATOM 1437 N N . LEU A 1 187 ? 16.935 6.969 -16.363 1.00 94.50 187 LEU A N 1
ATOM 1438 C CA . LEU A 1 187 ? 17.587 5.937 -15.541 1.00 94.50 187 LEU A CA 1
ATOM 1439 C C . LEU A 1 187 ? 18.107 6.505 -14.210 1.00 94.50 187 LEU A C 1
ATOM 1441 O O . LEU A 1 187 ? 17.971 5.877 -13.155 1.00 94.50 187 LEU A O 1
ATOM 1445 N N . GLY A 1 188 ? 18.675 7.714 -14.233 1.00 92.94 188 GLY A N 1
ATOM 1446 C CA . GLY A 1 188 ? 19.080 8.433 -13.026 1.00 92.94 188 GLY A CA 1
ATOM 1447 C C . GLY A 1 188 ? 17.899 8.708 -12.091 1.00 92.94 188 GLY A C 1
ATOM 1448 O O . GLY A 1 188 ? 18.010 8.519 -10.873 1.00 92.94 188 GLY A O 1
ATOM 1449 N N . TYR A 1 189 ? 16.747 9.081 -12.651 1.00 93.62 189 TYR A N 1
ATOM 1450 C CA . TYR A 1 189 ? 15.522 9.274 -11.886 1.00 93.62 189 TYR A CA 1
ATOM 1451 C C . TYR A 1 189 ? 15.004 7.976 -11.289 1.00 93.62 189 TYR A C 1
ATOM 1453 O O . TYR A 1 189 ? 14.784 7.952 -10.077 1.00 93.62 189 TYR A O 1
ATOM 1461 N N . LEU A 1 190 ? 14.908 6.902 -12.074 1.00 95.25 190 LEU A N 1
ATOM 1462 C CA . LEU A 1 190 ? 14.515 5.575 -11.599 1.00 95.25 190 LEU A CA 1
ATOM 1463 C C . LEU A 1 190 ? 15.378 5.125 -10.414 1.00 95.25 190 LEU A C 1
ATOM 1465 O O . LEU A 1 190 ? 14.850 4.720 -9.376 1.00 95.25 190 LEU A O 1
ATOM 1469 N N . LYS A 1 191 ? 16.704 5.281 -10.515 1.00 95.31 191 LYS A N 1
ATOM 1470 C CA . LYS A 1 191 ? 17.636 4.994 -9.415 1.00 95.31 191 LYS A CA 1
ATOM 1471 C C . LYS A 1 191 ? 17.355 5.852 -8.180 1.00 95.31 191 LYS A C 1
ATOM 1473 O O . LYS A 1 191 ? 17.306 5.339 -7.062 1.00 95.31 191 LYS A O 1
ATOM 1478 N N . SER A 1 192 ? 17.187 7.163 -8.359 1.00 94.12 192 SER A N 1
ATOM 1479 C CA . SER A 1 192 ? 16.947 8.084 -7.241 1.00 94.12 192 SER A CA 1
ATOM 1480 C C . SER A 1 192 ? 15.608 7.829 -6.541 1.00 94.12 192 SER A C 1
ATOM 1482 O O . SER A 1 192 ? 15.553 7.873 -5.313 1.00 94.12 192 SER A O 1
ATOM 1484 N N . PHE A 1 193 ? 14.564 7.515 -7.312 1.00 94.06 193 PHE A N 1
ATOM 1485 C CA . PHE A 1 193 ? 13.232 7.161 -6.838 1.00 94.06 193 PHE A CA 1
ATOM 1486 C C . PHE A 1 193 ? 13.271 5.856 -6.047 1.00 94.06 193 PHE A C 1
ATOM 1488 O O . PHE A 1 193 ? 12.822 5.819 -4.903 1.00 94.06 193 PHE A O 1
ATOM 1495 N N . SER A 1 194 ? 13.902 4.828 -6.622 1.00 95.25 194 SER A N 1
ATOM 1496 C CA . SER A 1 194 ? 14.059 3.516 -5.991 1.00 95.25 194 SER A CA 1
ATOM 1497 C C . SER A 1 194 ? 14.775 3.615 -4.645 1.00 95.25 194 SER A C 1
ATOM 1499 O O . SER A 1 194 ? 14.376 2.976 -3.680 1.00 95.25 194 SER A O 1
ATOM 1501 N N . ARG A 1 195 ? 15.790 4.481 -4.546 1.00 95.25 195 ARG A N 1
ATOM 1502 C CA . ARG A 1 195 ? 16.474 4.767 -3.279 1.00 95.25 195 ARG A CA 1
ATOM 1503 C C . ARG A 1 195 ? 15.592 5.507 -2.278 1.00 95.25 195 ARG A C 1
ATOM 1505 O O . ARG A 1 195 ? 15.647 5.225 -1.088 1.00 95.25 195 ARG A O 1
ATOM 1512 N N . GLN A 1 196 ? 14.831 6.494 -2.742 1.00 93.50 196 GLN A N 1
ATOM 1513 C CA . GLN A 1 196 ? 14.038 7.354 -1.868 1.00 93.50 196 GLN A CA 1
ATOM 1514 C C . GLN A 1 196 ? 12.893 6.600 -1.185 1.00 93.50 196 GLN A C 1
ATOM 1516 O O . GLN A 1 196 ? 12.631 6.853 -0.015 1.00 93.50 196 GLN A O 1
ATOM 1521 N N . TYR A 1 197 ? 12.232 5.701 -1.910 1.00 94.12 197 TYR A N 1
ATOM 1522 C CA . TYR A 1 197 ? 11.094 4.921 -1.416 1.00 94.12 197 TYR A CA 1
ATOM 1523 C C . TYR A 1 197 ? 11.475 3.457 -1.182 1.00 94.12 197 TYR A C 1
ATOM 1525 O O . TYR A 1 197 ? 10.643 2.563 -1.311 1.00 94.12 197 TYR A O 1
ATOM 1533 N N . ALA A 1 198 ? 12.752 3.189 -0.888 1.00 94.75 198 ALA A N 1
ATOM 1534 C CA . ALA A 1 198 ? 13.269 1.829 -0.782 1.00 94.75 198 ALA A CA 1
ATOM 1535 C C . ALA A 1 198 ? 12.492 1.005 0.252 1.00 94.75 198 ALA A C 1
ATOM 1537 O O . ALA A 1 198 ? 12.146 -0.138 -0.018 1.00 94.75 198 ALA A O 1
ATOM 1538 N N . THR A 1 199 ? 12.178 1.586 1.412 1.00 92.69 199 THR A N 1
ATOM 1539 C CA . THR A 1 199 ? 11.414 0.927 2.481 1.00 92.69 199 THR A CA 1
ATOM 1540 C C . THR A 1 199 ? 10.043 0.445 2.016 1.00 92.69 199 THR A C 1
ATOM 1542 O O . THR A 1 199 ? 9.642 -0.679 2.307 1.00 92.69 199 THR A O 1
ATOM 1545 N N . GLU A 1 200 ? 9.339 1.280 1.263 1.00 93.44 200 GLU A N 1
ATOM 1546 C CA . GLU A 1 200 ? 8.029 0.996 0.699 1.00 93.44 200 GLU A CA 1
ATOM 1547 C C . GLU A 1 200 ? 8.128 -0.026 -0.433 1.00 93.44 200 GLU A C 1
ATOM 1549 O O . GLU A 1 200 ? 7.381 -1.002 -0.456 1.00 93.44 200 GLU A O 1
ATOM 1554 N N . ILE A 1 201 ? 9.093 0.149 -1.336 1.00 95.38 201 ILE A N 1
ATOM 1555 C CA . ILE A 1 201 ? 9.314 -0.747 -2.473 1.00 95.38 201 ILE A CA 1
ATOM 1556 C C . ILE A 1 201 ? 9.679 -2.155 -1.995 1.00 95.38 201 ILE A C 1
ATOM 1558 O O . ILE A 1 201 ? 9.138 -3.130 -2.511 1.00 95.38 201 ILE A O 1
ATOM 1562 N N . TRP A 1 202 ? 10.522 -2.281 -0.965 1.00 95.44 202 TRP A N 1
ATOM 1563 C CA . TRP A 1 202 ? 10.885 -3.575 -0.381 1.00 95.44 202 TRP A CA 1
ATOM 1564 C C . TRP A 1 202 ? 9.674 -4.349 0.141 1.00 95.44 202 TRP A C 1
ATOM 1566 O O . TRP A 1 202 ? 9.643 -5.571 0.021 1.00 95.44 202 TRP A O 1
ATOM 1576 N N . SER A 1 203 ? 8.647 -3.664 0.652 1.00 93.56 203 SER A N 1
ATOM 1577 C CA . SER A 1 203 ? 7.418 -4.334 1.097 1.00 93.56 203 SER A CA 1
ATOM 1578 C C . SER A 1 203 ? 6.580 -4.923 -0.046 1.00 93.56 203 SER A C 1
ATOM 1580 O O . SER A 1 203 ? 5.701 -5.745 0.202 1.00 93.56 203 SER A O 1
ATOM 1582 N N . HIS A 1 204 ? 6.884 -4.552 -1.293 1.00 94.75 204 HIS A N 1
ATOM 1583 C CA . HIS A 1 204 ? 6.189 -4.992 -2.502 1.00 94.75 204 HIS A CA 1
ATOM 1584 C C . HIS A 1 204 ? 7.126 -5.654 -3.527 1.00 94.75 204 HIS A C 1
ATOM 1586 O O . HIS A 1 204 ? 6.733 -5.849 -4.676 1.00 94.75 204 HIS A O 1
ATOM 1592 N N . ILE A 1 205 ? 8.354 -6.019 -3.131 1.00 94.56 205 ILE A N 1
ATOM 1593 C CA . ILE A 1 205 ? 9.379 -6.497 -4.069 1.00 94.56 205 ILE A CA 1
ATOM 1594 C C . ILE A 1 205 ? 8.990 -7.802 -4.770 1.00 94.56 205 ILE A C 1
ATOM 1596 O O . ILE A 1 205 ? 9.302 -7.951 -5.941 1.00 94.56 205 ILE A O 1
ATOM 1600 N N . GLY A 1 206 ? 8.265 -8.705 -4.098 1.00 94.81 206 GLY A N 1
ATOM 1601 C CA . GLY A 1 206 ? 7.822 -9.968 -4.703 1.00 94.81 206 GLY A CA 1
ATOM 1602 C C . GLY A 1 206 ? 6.914 -9.746 -5.914 1.00 94.81 206 GLY A C 1
ATOM 1603 O O . GLY A 1 206 ? 7.187 -10.269 -6.985 1.00 94.81 206 GLY A O 1
ATOM 1604 N N . MET A 1 207 ? 5.911 -8.870 -5.780 1.00 95.62 207 MET A N 1
ATOM 1605 C CA . MET A 1 207 ? 5.048 -8.479 -6.903 1.00 95.62 207 MET A CA 1
ATOM 1606 C C . MET A 1 207 ? 5.855 -7.808 -8.018 1.00 95.62 207 MET A C 1
ATOM 1608 O O . MET A 1 207 ? 5.657 -8.105 -9.191 1.00 95.62 207 MET A O 1
ATOM 1612 N N . LEU A 1 208 ? 6.793 -6.922 -7.667 1.00 96.38 208 LEU A N 1
ATOM 1613 C CA . LEU A 1 208 ? 7.620 -6.264 -8.676 1.00 96.38 208 LEU A CA 1
ATOM 1614 C C . LEU A 1 208 ? 8.535 -7.254 -9.400 1.00 96.38 208 LEU A C 1
ATOM 1616 O O . LEU A 1 208 ? 8.751 -7.084 -10.590 1.00 96.38 208 LEU A O 1
ATOM 1620 N N . ASP A 1 209 ? 9.054 -8.279 -8.731 1.00 94.75 209 ASP A N 1
ATOM 1621 C CA . ASP A 1 209 ? 9.864 -9.322 -9.367 1.00 94.75 209 ASP A CA 1
ATOM 1622 C C . ASP A 1 209 ? 9.049 -10.182 -10.335 1.00 94.75 209 ASP A C 1
ATOM 1624 O O . ASP A 1 209 ? 9.536 -10.517 -11.413 1.00 94.75 209 ASP A O 1
ATOM 1628 N N . GLU A 1 210 ? 7.804 -10.488 -9.975 1.00 95.19 210 GLU A N 1
ATOM 1629 C CA . GLU A 1 210 ? 6.888 -11.276 -10.801 1.00 95.19 210 GLU A CA 1
ATOM 1630 C C . GLU A 1 210 ? 6.359 -10.494 -12.013 1.00 95.19 210 GLU A C 1
ATOM 1632 O O . GLU A 1 210 ? 6.233 -11.055 -13.100 1.00 95.19 210 GLU A O 1
ATOM 1637 N N . GLU A 1 211 ? 6.053 -9.203 -11.847 1.00 94.56 211 GLU A N 1
ATOM 1638 C CA . GLU A 1 211 ? 5.320 -8.428 -12.858 1.00 94.56 211 GLU A CA 1
ATOM 1639 C C . GLU A 1 211 ? 6.160 -7.397 -13.624 1.00 94.56 211 GLU A C 1
ATOM 1641 O O . GLU A 1 211 ? 5.780 -6.996 -14.725 1.00 94.56 211 GLU A O 1
ATOM 1646 N N . VAL A 1 212 ? 7.274 -6.924 -13.054 1.00 95.31 212 VAL A N 1
ATOM 1647 C CA . VAL A 1 212 ? 8.067 -5.808 -13.604 1.00 95.31 212 VAL A CA 1
ATOM 1648 C C . VAL A 1 212 ? 9.507 -6.232 -13.889 1.00 95.31 212 VAL A C 1
ATOM 1650 O O . VAL A 1 212 ? 9.990 -6.079 -15.008 1.00 95.31 212 VAL A O 1
ATOM 1653 N N . PHE A 1 213 ? 10.222 -6.751 -12.891 1.00 93.75 213 PHE A N 1
ATOM 1654 C CA . PHE A 1 213 ? 11.631 -7.137 -12.983 1.00 93.75 213 PHE A CA 1
ATOM 1655 C C . PHE A 1 213 ? 11.813 -8.558 -13.528 1.00 93.75 213 PHE A C 1
ATOM 1657 O O . PHE A 1 213 ? 12.725 -9.274 -13.114 1.00 93.75 213 PHE A O 1
ATOM 1664 N N . VAL A 1 214 ? 10.973 -8.928 -14.495 1.00 92.19 214 VAL A N 1
ATOM 1665 C CA . VAL A 1 214 ? 11.014 -10.211 -15.200 1.00 92.19 214 VAL A CA 1
ATOM 1666 C C . VAL A 1 214 ? 12.357 -10.428 -15.905 1.00 92.19 214 VAL A C 1
ATOM 1668 O O . VAL A 1 214 ? 13.143 -9.497 -16.109 1.00 92.19 214 VAL A O 1
ATOM 1671 N N . GLU A 1 215 ? 12.650 -11.665 -16.302 1.00 85.62 215 GLU A N 1
ATOM 1672 C CA . GLU A 1 215 ? 13.938 -12.025 -16.914 1.00 85.62 215 GLU A CA 1
ATOM 1673 C C . GLU A 1 215 ? 14.279 -11.177 -18.149 1.00 85.62 215 GLU A C 1
ATOM 1675 O O . GLU A 1 215 ? 15.438 -10.794 -18.316 1.00 85.62 215 GLU A O 1
ATOM 1680 N N . SER A 1 216 ? 13.266 -10.798 -18.935 1.00 88.00 216 SER A N 1
ATOM 1681 C CA . SER A 1 216 ? 13.397 -10.009 -20.164 1.00 88.00 216 SER A CA 1
ATOM 1682 C C . SER A 1 216 ? 13.591 -8.503 -19.958 1.00 88.00 216 SER A C 1
ATOM 1684 O O . SER A 1 216 ? 13.764 -7.787 -20.943 1.00 88.00 216 SER A O 1
ATOM 1686 N N . ILE A 1 217 ? 13.547 -7.984 -18.723 1.00 92.00 217 ILE A N 1
ATOM 1687 C CA . ILE A 1 217 ? 13.753 -6.547 -18.486 1.00 92.00 217 ILE A CA 1
ATOM 1688 C C . ILE A 1 217 ? 15.155 -6.117 -18.937 1.00 92.00 217 ILE A C 1
ATOM 1690 O O . ILE A 1 217 ? 16.159 -6.781 -18.660 1.00 92.00 217 ILE A O 1
ATOM 1694 N N . HIS A 1 218 ? 15.233 -4.948 -19.572 1.00 91.81 218 HIS A N 1
ATOM 1695 C CA . HIS A 1 218 ? 16.491 -4.405 -20.059 1.00 91.81 218 HIS A CA 1
ATOM 1696 C C . HIS A 1 218 ? 17.540 -4.260 -18.922 1.00 91.81 218 HIS A C 1
ATOM 1698 O O . HIS A 1 218 ? 17.249 -3.642 -17.884 1.00 91.81 218 HIS A O 1
ATOM 1704 N N . PRO A 1 219 ? 18.791 -4.744 -19.096 1.00 91.06 219 PRO A N 1
ATOM 1705 C CA . PRO A 1 219 ? 19.814 -4.769 -18.045 1.00 91.06 219 PRO A CA 1
ATOM 1706 C C . PRO A 1 219 ? 20.115 -3.408 -17.407 1.00 91.06 219 PRO A C 1
ATOM 1708 O O . PRO A 1 219 ? 20.327 -3.326 -16.196 1.00 91.06 219 PRO A O 1
ATOM 1711 N N . LEU A 1 220 ? 20.100 -2.317 -18.186 1.00 91.81 220 LEU A N 1
ATOM 1712 C CA . LEU A 1 220 ? 20.292 -0.958 -17.654 1.00 91.81 220 LEU A CA 1
ATOM 1713 C C . LEU A 1 220 ? 19.168 -0.525 -16.703 1.00 91.81 220 LEU A C 1
ATOM 1715 O O . LEU A 1 220 ? 19.452 0.104 -15.682 1.00 91.81 220 LEU A O 1
ATOM 1719 N N . ILE A 1 221 ? 17.918 -0.893 -17.000 1.00 94.12 221 ILE A N 1
ATOM 1720 C CA . ILE A 1 221 ? 16.760 -0.582 -16.152 1.00 94.12 221 ILE A CA 1
ATOM 1721 C C . ILE A 1 221 ? 16.886 -1.357 -14.839 1.00 94.12 221 ILE A C 1
ATOM 1723 O O . ILE A 1 221 ? 16.827 -0.760 -13.759 1.00 94.12 221 ILE A O 1
ATOM 1727 N N . ARG A 1 222 ? 17.170 -2.667 -14.930 1.00 93.62 222 ARG A N 1
ATOM 1728 C CA . ARG A 1 222 ? 17.425 -3.536 -13.769 1.00 93.62 222 ARG A CA 1
ATOM 1729 C C . ARG A 1 222 ? 18.542 -2.970 -12.895 1.00 93.62 222 ARG A C 1
ATOM 1731 O O . ARG A 1 222 ? 18.355 -2.779 -11.696 1.00 93.62 222 ARG A O 1
ATOM 1738 N N . LYS A 1 223 ? 19.682 -2.621 -13.498 1.00 91.94 223 LYS A N 1
ATOM 1739 C CA . LYS A 1 223 ? 20.838 -2.034 -12.805 1.00 91.94 223 LYS A CA 1
ATOM 1740 C C . LYS A 1 223 ? 20.487 -0.721 -12.107 1.00 91.94 223 LYS A C 1
ATOM 1742 O O . LYS A 1 223 ? 20.899 -0.516 -10.965 1.00 91.94 223 LYS A O 1
ATOM 1747 N N . ALA A 1 224 ? 19.740 0.170 -12.760 1.00 93.75 224 ALA A N 1
ATOM 1748 C CA . ALA A 1 224 ? 19.340 1.450 -12.179 1.00 93.75 224 ALA A CA 1
ATOM 1749 C C . ALA A 1 224 ? 18.430 1.264 -10.955 1.00 93.75 224 ALA A C 1
ATOM 1751 O O . ALA A 1 224 ? 18.733 1.804 -9.886 1.00 93.75 224 ALA A O 1
ATOM 1752 N N . ALA A 1 225 ? 17.368 0.464 -11.089 1.00 95.19 225 ALA A N 1
ATOM 1753 C CA . ALA A 1 225 ? 16.438 0.173 -10.000 1.00 95.19 225 ALA A CA 1
ATOM 1754 C C . ALA A 1 225 ? 17.140 -0.543 -8.834 1.00 95.19 225 ALA A C 1
ATOM 1756 O O . ALA A 1 225 ? 17.080 -0.082 -7.692 1.00 95.19 225 ALA A O 1
ATOM 1757 N N . PHE A 1 226 ? 17.888 -1.615 -9.115 1.00 95.12 226 PHE A N 1
ATOM 1758 C CA . PHE A 1 226 ? 18.533 -2.437 -8.084 1.00 95.12 226 PHE A CA 1
ATOM 1759 C C . PHE A 1 226 ? 19.642 -1.673 -7.365 1.00 95.12 226 PHE A C 1
ATOM 1761 O O . PHE A 1 226 ? 19.759 -1.763 -6.144 1.00 95.12 226 PHE A O 1
ATOM 1768 N N . SER A 1 227 ? 20.400 -0.838 -8.084 1.00 93.19 227 SER A N 1
ATOM 1769 C CA . SER A 1 227 ? 21.369 0.065 -7.460 1.00 93.19 227 SER A CA 1
ATOM 1770 C C . SER A 1 227 ? 20.697 1.062 -6.515 1.00 93.19 227 SER A C 1
ATOM 1772 O O . SER A 1 227 ? 21.287 1.402 -5.492 1.00 93.19 227 SER A O 1
ATOM 1774 N N . GLY A 1 228 ? 19.493 1.541 -6.838 1.00 93.00 228 GLY A N 1
ATOM 1775 C CA . GLY A 1 228 ? 18.715 2.394 -5.941 1.00 93.00 228 GLY A CA 1
ATOM 1776 C C . GLY A 1 228 ? 18.225 1.648 -4.698 1.00 93.00 228 GLY A C 1
ATOM 1777 O O . GLY A 1 228 ? 18.303 2.189 -3.600 1.00 93.00 228 GLY A O 1
ATOM 1778 N N . LEU A 1 229 ? 17.796 0.396 -4.861 1.00 94.88 229 LEU A N 1
ATOM 1779 C CA . LEU A 1 229 ? 17.329 -0.475 -3.774 1.00 94.88 229 LEU A CA 1
ATOM 1780 C C . LEU A 1 229 ? 18.454 -1.089 -2.930 1.00 94.88 229 LEU A C 1
ATOM 1782 O O . LEU A 1 229 ? 18.165 -1.798 -1.967 1.00 94.88 229 LEU A O 1
ATOM 1786 N N . CYS A 1 230 ? 19.720 -0.850 -3.287 1.00 91.12 230 CYS A N 1
ATOM 1787 C CA . CYS A 1 230 ? 20.880 -1.556 -2.735 1.00 91.12 230 CYS A CA 1
ATOM 1788 C C . CYS A 1 230 ? 20.752 -3.089 -2.843 1.00 91.12 230 CYS A C 1
ATOM 1790 O O . CYS A 1 230 ? 21.246 -3.827 -1.991 1.00 91.12 230 CYS A O 1
ATOM 1792 N N . ARG A 1 231 ? 20.085 -3.571 -3.896 1.00 88.81 231 ARG A N 1
ATOM 1793 C CA . ARG A 1 231 ? 19.907 -4.994 -4.184 1.00 88.81 231 ARG A CA 1
ATOM 1794 C C . ARG A 1 231 ? 21.104 -5.512 -4.978 1.00 88.81 231 ARG A C 1
ATOM 1796 O O . ARG A 1 231 ? 21.525 -4.881 -5.948 1.00 88.81 231 ARG A O 1
ATOM 1803 N N . GLN A 1 232 ? 21.642 -6.662 -4.576 1.00 81.69 232 GLN A N 1
ATOM 1804 C CA . GLN A 1 232 ? 22.693 -7.334 -5.337 1.00 81.69 232 GLN A CA 1
ATOM 1805 C C . GLN A 1 232 ? 22.143 -7.785 -6.695 1.00 81.69 232 GLN A C 1
ATOM 1807 O O . GLN A 1 232 ? 21.041 -8.327 -6.782 1.00 81.69 232 GLN A O 1
ATOM 1812 N N . MET A 1 233 ? 22.903 -7.535 -7.759 1.00 70.38 233 MET A N 1
ATOM 1813 C CA . MET A 1 233 ? 22.640 -8.161 -9.049 1.00 70.38 233 MET A CA 1
ATOM 1814 C C . MET A 1 233 ? 23.187 -9.582 -8.967 1.00 70.38 233 MET A C 1
ATOM 1816 O O . MET A 1 233 ? 24.396 -9.749 -8.817 1.00 70.38 233 MET A O 1
ATOM 1820 N N . ASN A 1 234 ? 22.314 -10.585 -9.024 1.00 58.12 234 ASN A N 1
ATOM 1821 C CA . ASN A 1 234 ? 22.773 -11.948 -9.265 1.00 58.12 234 ASN A CA 1
ATOM 1822 C C . ASN A 1 234 ? 23.420 -11.955 -10.658 1.00 58.12 234 ASN A C 1
ATOM 1824 O O . ASN A 1 234 ? 22.813 -11.442 -11.603 1.00 58.12 234 ASN A O 1
ATOM 1828 N N . GLN A 1 235 ? 24.675 -12.407 -10.727 1.00 41.00 235 GLN A N 1
ATOM 1829 C CA . GLN A 1 235 ? 25.395 -12.622 -11.984 1.00 41.00 235 GLN A CA 1
ATOM 1830 C C . GLN A 1 235 ? 24.765 -13.765 -12.769 1.00 41.00 235 GLN A C 1
ATOM 1832 O O . GLN A 1 235 ? 24.339 -14.745 -12.115 1.00 41.00 235 GLN A O 1
#

Radius of gyration: 33.43 Å; chains: 1; bounding bo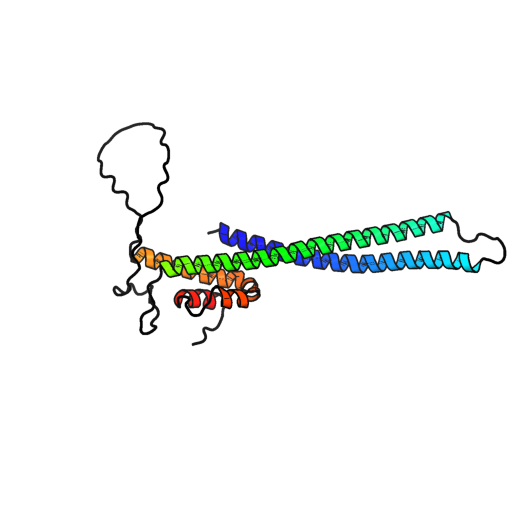x: 69×55×100 Å

Foldseek 3Di:
DVVLVVVLVVLVVLLVVLVVVLVVLVVVLVVLVVQLVVLVVVLVVLVVVVVVPPPDDDPPRDPVVNVVSVVSNVVSVVVSVVSVVVSVVSVVVSVVSLVVSLVSVLVVLQVLQVVLVLLAFDQDPVRDADDLPPVDVPGDTDWDDDDDDDDDDDDDDDDDDDDDDDPDPPPPGDDPNRSSVVSVVSLQVLLQVLQVCLVSCVVNVVVCVVRRVDPPGRPSSVCSNCNSNVHDDDD